Protein AF-A0A7Z9RXP7-F1 (afdb_monomer)

Radius of gyration: 30.66 Å; Cα contacts (8 Å, |Δi|>4): 629; chains: 1; bounding box: 128×66×59 Å

Nearest PDB structures (foldseek):
  3put-assembly1_B  TM=3.439E-01  e=5.733E-01  Rhizobium etli CFN 42
  4rth-assembly2_B  TM=3.411E-01  e=4.190E-01  Zea mays
  3q64-assembly1_A-2  TM=4.303E-01  e=1.394E+00  Mesorhizobium loti
  5xmg-assembly1_A  TM=2.959E-01  e=5.712E+00  Pseudomonas aeruginosa

Structure (mmCIF, N/CA/C/O backbone):
data_AF-A0A7Z9RXP7-F1
#
_entry.id   AF-A0A7Z9RXP7-F1
#
loop_
_atom_site.group_PDB
_atom_site.id
_atom_site.type_symbol
_atom_site.label_atom_id
_atom_site.label_alt_id
_atom_site.label_comp_id
_atom_site.label_asym_id
_atom_site.label_entity_id
_atom_site.label_seq_id
_atom_site.pdbx_PDB_ins_code
_atom_site.Cartn_x
_atom_site.Cartn_y
_atom_site.Cartn_z
_atom_site.occupancy
_atom_site.B_iso_or_equiv
_atom_site.auth_seq_id
_atom_site.auth_comp_id
_atom_site.auth_asym_id
_atom_site.auth_atom_id
_atom_site.pdbx_PDB_model_num
ATOM 1 N N . MET A 1 1 ? 77.421 47.512 3.747 1.00 39.19 1 MET A N 1
ATOM 2 C CA . MET A 1 1 ? 76.572 48.271 2.803 1.00 39.19 1 MET A CA 1
ATOM 3 C C . MET A 1 1 ? 75.371 47.390 2.492 1.00 39.19 1 MET A C 1
ATOM 5 O O . MET A 1 1 ? 75.579 46.209 2.255 1.00 39.19 1 MET A O 1
ATOM 9 N N . LYS A 1 2 ? 74.154 47.916 2.676 1.00 34.97 2 LYS A N 1
ATOM 10 C CA . LYS A 1 2 ? 72.877 47.177 2.666 1.00 34.97 2 LYS A CA 1
ATOM 11 C C . LYS A 1 2 ? 72.688 46.359 1.381 1.00 34.97 2 LYS A C 1
ATOM 13 O O . LYS A 1 2 ? 72.973 46.875 0.307 1.00 34.97 2 LYS A O 1
ATOM 18 N N . ILE A 1 3 ? 72.147 45.148 1.503 1.00 31.91 3 ILE A N 1
ATOM 19 C CA . ILE A 1 3 ? 71.539 44.408 0.392 1.00 31.91 3 ILE A CA 1
ATOM 20 C C . ILE A 1 3 ? 70.060 44.257 0.749 1.00 31.91 3 ILE A C 1
ATOM 22 O O . ILE A 1 3 ? 69.750 43.654 1.771 1.00 31.91 3 ILE A O 1
ATOM 26 N N . ASN A 1 4 ? 69.195 44.851 -0.073 1.00 33.41 4 ASN A N 1
ATOM 27 C CA . ASN A 1 4 ? 67.753 44.629 -0.091 1.00 33.41 4 ASN A CA 1
ATOM 28 C C . ASN A 1 4 ? 67.366 44.155 -1.500 1.00 33.41 4 ASN A C 1
ATOM 30 O O . ASN A 1 4 ? 67.658 44.842 -2.476 1.00 33.41 4 ASN A O 1
ATOM 34 N N . ASP A 1 5 ? 66.739 42.981 -1.513 1.00 39.34 5 ASP A N 1
ATOM 35 C CA . ASP A 1 5 ? 65.467 42.603 -2.141 1.00 39.34 5 ASP A CA 1
ATOM 36 C C . ASP A 1 5 ? 65.206 42.639 -3.654 1.00 39.34 5 ASP A C 1
ATOM 38 O O . ASP A 1 5 ? 65.269 43.668 -4.322 1.00 39.34 5 ASP A O 1
ATOM 42 N N . GLY A 1 6 ? 64.659 41.487 -4.078 1.00 31.97 6 GLY A N 1
ATOM 43 C CA . GLY A 1 6 ? 63.661 41.304 -5.138 1.00 31.97 6 GLY A CA 1
ATOM 44 C C . GLY A 1 6 ? 64.268 40.894 -6.475 1.00 31.97 6 GLY A C 1
ATOM 45 O O . GLY A 1 6 ? 65.238 41.491 -6.912 1.00 31.97 6 GLY A O 1
ATOM 46 N N . LEU A 1 7 ? 63.761 39.939 -7.255 1.00 33.31 7 LEU A N 1
ATOM 47 C CA . LEU A 1 7 ? 62.445 39.292 -7.404 1.00 33.31 7 LEU A CA 1
ATOM 48 C C . LEU A 1 7 ? 62.645 38.518 -8.743 1.00 33.31 7 LEU A C 1
ATOM 50 O O . LEU A 1 7 ? 63.232 39.083 -9.658 1.00 33.31 7 LEU A O 1
ATOM 54 N N . LEU A 1 8 ? 62.405 37.227 -8.964 1.00 31.17 8 LEU A N 1
ATOM 55 C CA . LEU A 1 8 ? 61.171 36.442 -9.036 1.00 31.17 8 LEU A CA 1
ATOM 56 C C . LEU A 1 8 ? 61.668 35.055 -9.508 1.00 31.17 8 LEU A C 1
ATOM 58 O O . LEU A 1 8 ? 62.422 35.005 -10.480 1.00 31.17 8 LEU A O 1
ATOM 62 N N . ASN A 1 9 ? 61.247 33.941 -8.908 1.00 32.47 9 ASN A N 1
ATOM 63 C CA . ASN A 1 9 ? 61.362 32.644 -9.580 1.00 32.47 9 ASN A CA 1
ATOM 64 C C . ASN A 1 9 ? 60.073 31.849 -9.373 1.00 32.47 9 ASN A C 1
ATOM 66 O O . ASN A 1 9 ? 59.632 31.629 -8.246 1.00 32.47 9 ASN A O 1
ATOM 70 N N . SER A 1 10 ? 59.462 31.493 -10.497 1.00 34.16 10 SER A N 1
ATOM 71 C CA . SER A 1 10 ? 58.226 30.735 -10.622 1.00 34.16 10 SER A CA 1
ATOM 72 C C . SER A 1 10 ? 58.359 29.343 -10.008 1.00 34.16 10 SER A C 1
ATOM 74 O O . SER A 1 10 ? 59.211 28.566 -10.433 1.00 34.16 10 SER A O 1
ATOM 76 N N . CYS A 1 11 ? 57.464 28.994 -9.084 1.00 31.77 11 CYS A N 1
ATOM 77 C CA . CYS A 1 11 ? 57.211 27.608 -8.701 1.00 31.77 11 CYS A CA 1
ATOM 78 C C . CYS A 1 11 ? 55.786 27.231 -9.107 1.00 31.77 11 CYS A C 1
ATOM 80 O O . CYS A 1 11 ? 54.802 27.802 -8.642 1.00 31.77 11 CYS A O 1
ATOM 82 N N . LEU A 1 12 ? 55.728 26.272 -10.024 1.00 31.08 12 LEU A N 1
ATOM 83 C CA . LEU A 1 12 ? 54.549 25.613 -10.558 1.00 31.08 12 LEU A CA 1
ATOM 84 C C . LEU A 1 12 ? 53.875 24.812 -9.426 1.00 31.08 12 LEU A C 1
ATOM 86 O O . LEU A 1 12 ? 54.474 23.881 -8.890 1.00 31.08 12 LEU A O 1
ATOM 90 N N . VAL A 1 13 ? 52.653 25.180 -9.036 1.00 33.19 13 VAL A N 1
ATOM 91 C CA . VAL A 1 13 ? 51.846 24.414 -8.073 1.00 33.19 13 VAL A CA 1
ATOM 92 C C . VAL A 1 13 ? 51.098 23.330 -8.846 1.00 33.19 13 VAL A C 1
ATOM 94 O O . VAL A 1 13 ? 50.137 23.622 -9.555 1.00 33.19 13 VAL A O 1
ATOM 97 N N . LEU A 1 14 ? 51.542 22.077 -8.724 1.00 33.44 14 LEU A N 1
ATOM 98 C CA . LEU A 1 14 ? 50.738 20.913 -9.096 1.00 33.44 14 LEU A CA 1
ATOM 99 C C . LEU A 1 14 ? 49.708 20.691 -7.977 1.00 33.44 14 LEU A C 1
ATOM 101 O O . LEU A 1 14 ? 50.049 20.225 -6.891 1.00 33.44 14 LEU A O 1
ATOM 105 N N . GLY A 1 15 ? 48.457 21.074 -8.227 1.00 32.34 15 GLY A N 1
ATOM 106 C CA . GLY A 1 15 ? 47.334 20.764 -7.347 1.00 32.34 15 GLY A CA 1
ATOM 107 C C . GLY A 1 15 ? 46.987 19.281 -7.444 1.00 32.34 15 GLY A C 1
ATOM 108 O O . GLY A 1 15 ? 46.498 18.824 -8.474 1.00 32.34 15 GLY A O 1
ATOM 109 N N . LEU A 1 16 ? 47.251 18.531 -6.375 1.00 36.19 16 LEU A N 1
ATOM 110 C CA . LEU A 1 16 ? 46.771 17.165 -6.209 1.00 36.19 16 LEU A CA 1
ATOM 111 C C . LEU A 1 16 ? 45.272 17.238 -5.863 1.00 36.19 16 LEU A C 1
ATOM 113 O O . LEU A 1 16 ? 44.902 17.527 -4.727 1.00 36.19 16 LEU A O 1
ATOM 117 N N . LEU A 1 17 ? 44.407 17.039 -6.858 1.00 32.81 17 LEU A N 1
ATOM 118 C CA . LEU A 1 17 ? 42.973 16.827 -6.656 1.00 32.81 17 LEU A CA 1
ATOM 119 C C . LEU A 1 17 ? 42.794 15.434 -6.042 1.00 32.81 17 LEU A C 1
ATOM 121 O O . LEU A 1 17 ? 42.758 14.428 -6.746 1.00 32.81 17 LEU A O 1
ATOM 125 N N . VAL A 1 18 ? 42.744 15.370 -4.712 1.00 37.28 18 VAL A N 1
ATOM 126 C CA . VAL A 1 18 ? 42.249 14.189 -4.000 1.00 37.28 18 VAL A CA 1
ATOM 127 C C . VAL A 1 18 ? 40.734 14.202 -4.148 1.00 37.28 18 VAL A C 1
ATOM 129 O O . VAL A 1 18 ? 40.033 14.924 -3.442 1.00 37.28 18 VAL A O 1
ATOM 132 N N . SER A 1 19 ? 40.232 13.435 -5.109 1.00 39.69 19 SER A N 1
ATOM 133 C CA . SER A 1 19 ? 38.822 13.080 -5.183 1.00 39.69 19 SER A CA 1
ATOM 134 C C . SER A 1 19 ? 38.482 12.265 -3.937 1.00 39.69 19 SER A C 1
ATOM 136 O O . SER A 1 19 ? 38.863 11.101 -3.829 1.00 39.69 19 SER A O 1
ATOM 138 N N . PHE A 1 20 ? 37.796 12.878 -2.974 1.00 36.34 20 PHE A N 1
ATOM 139 C CA . PHE A 1 20 ? 37.107 12.141 -1.921 1.00 36.34 20 PHE A CA 1
ATOM 140 C C . PHE A 1 20 ? 35.967 11.352 -2.578 1.00 36.34 20 PHE A C 1
ATOM 142 O O . PHE A 1 20 ? 34.858 11.852 -2.733 1.00 36.34 20 PHE A O 1
ATOM 149 N N . LEU A 1 21 ? 36.252 10.120 -2.996 1.00 38.16 21 LEU A N 1
ATOM 150 C CA . LEU A 1 21 ? 35.237 9.077 -3.071 1.00 38.16 21 LEU A CA 1
ATOM 151 C C . LEU A 1 21 ? 34.884 8.749 -1.620 1.00 38.16 21 LEU A C 1
ATOM 153 O O . LEU A 1 21 ? 35.583 7.979 -0.962 1.00 38.16 21 LEU A O 1
ATOM 157 N N . ALA A 1 22 ? 33.853 9.406 -1.090 1.00 35.69 22 ALA A N 1
ATOM 158 C CA . ALA A 1 22 ? 33.189 8.877 0.087 1.00 35.69 22 ALA A CA 1
ATOM 159 C C . ALA A 1 22 ? 32.648 7.493 -0.311 1.00 35.69 22 ALA A C 1
ATOM 161 O O . ALA A 1 22 ? 31.986 7.400 -1.349 1.00 35.69 22 ALA A O 1
ATOM 162 N N . PRO A 1 23 ? 32.947 6.415 0.432 1.00 38.91 23 PRO A N 1
ATOM 163 C CA . PRO A 1 23 ? 32.196 5.187 0.247 1.00 38.91 23 PRO A CA 1
ATOM 164 C C . PRO A 1 23 ? 30.724 5.539 0.480 1.00 38.91 23 PRO A C 1
ATOM 166 O O . PRO A 1 23 ? 30.403 6.147 1.503 1.00 38.91 23 PRO A O 1
ATOM 169 N N . LEU A 1 24 ? 29.857 5.212 -0.484 1.00 43.81 24 LEU A N 1
ATOM 170 C CA . LEU A 1 24 ? 28.422 5.112 -0.234 1.00 43.81 24 LEU A CA 1
ATOM 171 C C . LEU A 1 24 ? 28.305 4.176 0.973 1.00 43.81 24 LEU A C 1
ATOM 173 O O . LEU A 1 24 ? 28.623 2.991 0.867 1.00 43.81 24 LEU A O 1
ATOM 177 N N . SER A 1 25 ? 27.995 4.712 2.150 1.00 47.09 25 SER A N 1
ATOM 178 C CA . SER A 1 25 ? 27.685 3.868 3.294 1.00 47.09 25 SER A CA 1
ATOM 179 C C . SER A 1 25 ? 26.479 3.037 2.884 1.00 47.09 25 SER A C 1
ATOM 181 O O . SER A 1 25 ? 25.467 3.615 2.487 1.00 47.09 25 SER A O 1
ATOM 183 N N . ALA A 1 26 ? 26.596 1.708 2.941 1.00 57.41 26 ALA A N 1
ATOM 184 C CA . ALA A 1 26 ? 25.425 0.847 2.883 1.00 57.41 26 ALA A CA 1
ATOM 185 C C . ALA A 1 26 ? 24.409 1.407 3.887 1.00 57.41 26 ALA A C 1
ATOM 187 O O . ALA A 1 26 ? 24.776 1.661 5.036 1.00 57.41 26 ALA A O 1
ATOM 188 N N . GLN A 1 27 ? 23.195 1.702 3.421 1.00 63.91 27 GLN A N 1
ATOM 189 C CA . GLN A 1 27 ? 22.116 2.155 4.288 1.00 63.91 27 GLN A CA 1
ATOM 190 C C . GLN A 1 27 ? 21.982 1.134 5.424 1.00 63.91 27 GLN A C 1
ATOM 192 O O . GLN A 1 27 ? 21.808 -0.056 5.164 1.00 63.91 27 GLN A O 1
ATOM 197 N N . GLU A 1 28 ? 22.143 1.584 6.667 1.00 69.31 28 GLU A N 1
ATOM 198 C CA . GLU A 1 28 ? 21.919 0.739 7.836 1.00 69.31 28 GLU A CA 1
ATOM 199 C C . GLU A 1 28 ? 20.408 0.675 8.052 1.00 69.31 28 GLU A C 1
ATOM 201 O O . GLU A 1 28 ? 19.768 1.696 8.318 1.00 69.31 28 GLU A O 1
ATOM 206 N N . TRP A 1 29 ? 19.843 -0.509 7.832 1.00 76.38 29 TRP A N 1
ATOM 207 C CA . TRP A 1 29 ? 18.417 -0.765 7.988 1.00 76.38 29 TRP A CA 1
ATOM 208 C C . TRP A 1 29 ? 18.106 -1.022 9.456 1.00 76.38 29 TRP A C 1
ATOM 210 O O . TRP A 1 29 ? 18.879 -1.672 10.163 1.00 76.38 29 TRP A O 1
ATOM 220 N N . SER A 1 30 ? 16.990 -0.481 9.931 1.00 76.69 30 SER A N 1
ATOM 221 C CA . SER A 1 30 ? 16.544 -0.744 11.292 1.00 76.69 30 SER A CA 1
ATOM 222 C C . SER A 1 30 ? 15.951 -2.154 11.380 1.00 76.69 30 SER A C 1
ATOM 224 O O . SER A 1 30 ? 15.083 -2.506 10.588 1.00 76.69 30 SER A O 1
ATOM 226 N N . GLU A 1 31 ? 16.386 -2.958 12.355 1.00 79.50 31 GLU A N 1
ATOM 227 C CA . GLU A 1 31 ? 15.890 -4.334 12.506 1.00 79.50 31 GLU A CA 1
ATOM 228 C C . GLU A 1 31 ? 14.396 -4.348 12.859 1.00 79.50 31 GLU A C 1
ATOM 230 O O . GLU A 1 31 ? 13.960 -3.674 13.800 1.00 79.50 31 GLU A O 1
ATOM 235 N N . ARG A 1 32 ? 13.600 -5.110 12.102 1.00 85.00 32 ARG A N 1
ATOM 236 C CA . ARG A 1 32 ? 12.167 -5.306 12.374 1.00 85.00 32 ARG A CA 1
ATOM 237 C C . ARG A 1 32 ? 11.892 -6.477 13.323 1.00 85.00 32 ARG A C 1
ATOM 239 O O . ARG A 1 32 ? 12.726 -7.372 13.449 1.00 85.00 32 ARG A O 1
ATOM 246 N N . PRO A 1 33 ? 10.713 -6.497 13.980 1.00 82.56 33 PRO A N 1
ATOM 247 C CA . PRO A 1 33 ? 10.389 -7.545 14.933 1.00 82.56 33 PRO A CA 1
ATOM 248 C C . PRO A 1 33 ? 10.472 -8.952 14.338 1.00 82.56 33 PRO A C 1
ATOM 250 O O . PRO A 1 33 ? 9.864 -9.244 13.304 1.00 82.56 33 PRO A O 1
ATOM 253 N N . TYR A 1 34 ? 11.181 -9.842 15.027 1.00 80.81 34 TYR A N 1
ATOM 254 C CA . TYR A 1 34 ? 11.365 -11.223 14.589 1.00 80.81 34 TYR A CA 1
ATOM 255 C C . TYR A 1 34 ? 10.177 -12.109 14.982 1.00 80.81 34 TYR A C 1
ATOM 257 O O . TYR A 1 34 ? 9.409 -11.805 15.897 1.00 80.81 34 TYR A O 1
ATOM 265 N N . GLU A 1 35 ? 10.059 -13.278 14.344 1.00 82.62 35 GLU A N 1
ATOM 266 C CA . GLU A 1 35 ? 8.962 -14.233 14.572 1.00 82.62 35 GLU A CA 1
ATOM 267 C C . GLU A 1 35 ? 8.735 -14.561 16.060 1.00 82.62 35 GLU A C 1
ATOM 269 O O . GLU A 1 35 ? 7.594 -14.638 16.515 1.00 82.62 35 GLU A O 1
ATOM 274 N N . THR A 1 36 ? 9.802 -14.684 16.852 1.00 86.25 36 THR A N 1
ATOM 275 C CA . THR A 1 36 ? 9.706 -14.956 18.294 1.00 86.25 36 THR A CA 1
ATOM 276 C C . THR A 1 36 ? 9.049 -13.823 19.080 1.00 86.25 36 THR A C 1
ATOM 278 O O . THR A 1 36 ? 8.316 -14.082 20.034 1.00 86.25 36 THR A O 1
ATOM 281 N N . GLU A 1 37 ? 9.291 -12.572 18.691 1.00 88.62 37 GLU A N 1
ATOM 282 C CA . GLU A 1 37 ? 8.696 -11.402 19.342 1.00 88.62 37 GLU A CA 1
ATOM 283 C C . GLU A 1 37 ? 7.215 -11.288 18.982 1.00 88.62 37 GLU A C 1
ATOM 285 O O . GLU A 1 37 ? 6.388 -11.035 19.857 1.00 88.62 37 GLU A O 1
ATOM 290 N N . ILE A 1 38 ? 6.868 -11.586 17.726 1.00 89.69 38 ILE A N 1
ATOM 291 C CA . ILE A 1 38 ? 5.483 -11.646 17.247 1.00 89.69 38 ILE A CA 1
ATOM 292 C C . ILE A 1 38 ? 4.684 -12.705 18.020 1.00 89.69 38 ILE A C 1
ATOM 294 O O . ILE A 1 38 ? 3.567 -12.430 18.459 1.00 89.69 38 ILE A O 1
ATOM 298 N N . ILE A 1 39 ? 5.251 -13.902 18.216 1.00 90.75 39 ILE A N 1
ATOM 299 C CA . ILE A 1 39 ? 4.614 -14.985 18.986 1.00 90.75 39 ILE A CA 1
ATOM 300 C C . ILE A 1 39 ? 4.401 -14.556 20.445 1.00 90.75 39 ILE A C 1
ATOM 302 O O . ILE A 1 39 ? 3.294 -14.670 20.962 1.00 90.75 39 ILE A O 1
ATOM 306 N N . SER A 1 40 ? 5.426 -13.991 21.089 1.00 92.56 40 SER A N 1
ATOM 307 C CA . SER A 1 40 ? 5.343 -13.517 22.478 1.00 92.56 40 SER A CA 1
ATOM 308 C C . SER A 1 40 ? 4.303 -12.401 22.661 1.00 92.56 40 SER A C 1
ATOM 310 O O . SER A 1 40 ? 3.569 -12.372 23.656 1.00 92.56 40 SER A O 1
ATOM 312 N N . ALA A 1 41 ? 4.218 -11.479 21.698 1.00 92.62 41 ALA A N 1
ATOM 313 C CA . ALA A 1 41 ? 3.214 -10.422 21.688 1.00 92.62 41 ALA A CA 1
ATOM 314 C C . ALA A 1 41 ? 1.799 -10.992 21.519 1.00 92.62 41 ALA A C 1
ATOM 316 O O . ALA A 1 41 ? 0.878 -10.562 22.216 1.00 92.62 41 ALA A O 1
ATOM 317 N N . TRP A 1 42 ? 1.629 -11.986 20.642 1.00 93.94 42 TRP A N 1
ATOM 318 C CA . TRP A 1 42 ? 0.347 -12.660 20.446 1.00 93.94 42 TRP A CA 1
ATOM 319 C C . TRP A 1 42 ? -0.122 -13.377 21.712 1.00 93.94 42 TRP A C 1
ATOM 321 O O . TRP A 1 42 ? -1.256 -13.160 22.134 1.00 93.94 42 TRP A O 1
ATOM 331 N N . ASP A 1 43 ? 0.748 -14.164 22.347 1.00 92.88 43 ASP A N 1
ATOM 332 C CA . ASP A 1 43 ? 0.417 -14.880 23.583 1.00 92.88 43 ASP A CA 1
ATOM 333 C C . ASP A 1 43 ? -0.023 -13.893 24.679 1.00 92.88 43 ASP A C 1
ATOM 335 O O . ASP A 1 43 ? -1.061 -14.067 25.316 1.00 92.88 43 ASP A O 1
ATOM 339 N N . SER A 1 44 ? 0.704 -12.778 24.817 1.00 90.50 44 SER A N 1
ATOM 340 C CA . SER A 1 44 ? 0.383 -11.716 25.781 1.00 90.50 44 SER A CA 1
ATOM 341 C C . SER A 1 44 ? -0.966 -11.038 25.507 1.00 90.50 44 SER A C 1
ATOM 343 O O . SER A 1 44 ? -1.691 -10.700 26.448 1.00 90.50 44 SER A O 1
ATOM 345 N N . LEU A 1 45 ? -1.303 -10.807 24.232 1.00 89.94 45 LEU A N 1
ATOM 346 C CA . LEU A 1 45 ? -2.586 -10.225 23.839 1.00 89.94 45 LEU A CA 1
ATOM 347 C C . LEU A 1 45 ? -3.729 -11.211 24.085 1.00 89.94 45 LEU A C 1
ATOM 349 O O . LEU A 1 45 ? -4.742 -10.830 24.668 1.00 89.94 45 LEU A O 1
ATOM 353 N N . HIS A 1 46 ? -3.569 -12.461 23.653 1.00 92.19 46 HIS A N 1
ATOM 354 C CA . HIS A 1 46 ? -4.609 -13.479 23.735 1.00 92.19 46 HIS A CA 1
ATOM 355 C C . HIS A 1 46 ? -4.948 -13.841 25.187 1.00 92.19 46 HIS A C 1
ATOM 357 O O . HIS A 1 46 ? -6.123 -13.981 25.522 1.00 92.19 46 HIS A O 1
ATOM 363 N N . ASP A 1 47 ? -3.950 -13.886 26.075 1.00 91.06 47 ASP A N 1
ATOM 364 C CA . ASP A 1 47 ? -4.166 -14.086 27.513 1.00 91.06 47 ASP A CA 1
ATOM 365 C C . ASP A 1 47 ? -5.013 -12.966 28.142 1.00 91.06 47 ASP A C 1
ATOM 367 O O . ASP A 1 47 ? -5.788 -13.201 29.074 1.00 91.06 47 ASP A O 1
ATOM 371 N N . ARG A 1 48 ? -4.880 -11.731 27.639 1.00 87.62 48 ARG A N 1
ATOM 372 C CA . ARG A 1 48 ? -5.626 -10.562 28.130 1.00 87.62 48 ARG A CA 1
ATOM 373 C C . ARG A 1 48 ? -7.000 -10.422 27.477 1.00 87.62 48 ARG A C 1
ATOM 375 O O . ARG A 1 48 ? -7.944 -9.994 28.140 1.00 87.62 48 ARG A O 1
ATOM 382 N N . TYR A 1 49 ? -7.106 -10.773 26.199 1.00 88.06 49 TYR A N 1
ATOM 383 C CA . TYR A 1 49 ? -8.308 -10.641 25.382 1.00 88.06 49 TYR A CA 1
ATOM 384 C C . TYR A 1 49 ? -8.564 -11.945 24.605 1.00 88.06 49 TYR A C 1
ATOM 386 O O . TYR A 1 49 ? -8.271 -12.026 23.409 1.00 88.06 49 TYR A O 1
ATOM 394 N N . PRO A 1 50 ? -9.145 -12.972 25.254 1.00 90.94 50 PRO A N 1
ATOM 395 C CA . PRO A 1 50 ? -9.307 -14.304 24.659 1.00 90.94 50 PRO A CA 1
ATOM 396 C C . PRO A 1 50 ? -10.244 -14.329 23.441 1.00 90.94 50 PRO A C 1
ATOM 398 O O . PRO A 1 50 ? -10.206 -15.265 22.642 1.00 90.94 50 PRO A O 1
ATOM 401 N N . ASP A 1 51 ? -11.073 -13.295 23.282 1.00 93.56 51 ASP A N 1
ATOM 402 C CA . ASP A 1 51 ? -11.988 -13.137 22.151 1.00 93.56 51 ASP A CA 1
ATOM 403 C C . ASP A 1 51 ? -11.327 -12.494 20.918 1.00 93.56 51 ASP A C 1
ATOM 405 O O . ASP A 1 51 ? -11.923 -12.489 19.836 1.00 93.56 51 ASP A O 1
ATOM 409 N N . VAL A 1 52 ? -10.094 -11.984 21.045 1.00 94.44 52 VAL A N 1
ATOM 410 C CA . VAL A 1 52 ? -9.315 -11.517 19.893 1.00 94.44 52 VAL A CA 1
ATOM 411 C C . VAL A 1 52 ? -8.829 -12.719 19.084 1.00 94.44 52 VAL A C 1
ATOM 413 O O . VAL A 1 52 ? -8.363 -13.731 19.610 1.00 94.44 52 VAL A O 1
ATOM 416 N N . ARG A 1 53 ? -8.940 -12.591 17.767 1.00 95.31 53 ARG A N 1
ATOM 417 C CA . ARG A 1 53 ? -8.529 -13.543 16.742 1.00 95.31 53 ARG A CA 1
ATOM 418 C C . ARG A 1 53 ? -7.414 -12.915 15.924 1.00 9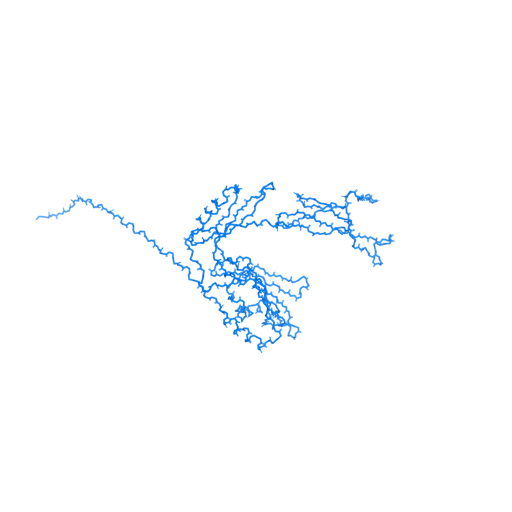5.31 53 ARG A C 1
ATOM 420 O O . ARG A 1 53 ? -7.562 -11.778 15.483 1.00 95.31 53 ARG A O 1
ATOM 427 N N . LEU A 1 54 ? -6.354 -13.680 15.689 1.00 94.12 54 LEU A N 1
ATOM 428 C CA . LEU A 1 54 ? -5.324 -13.380 14.702 1.00 94.12 54 LEU A CA 1
ATOM 429 C C . LEU A 1 54 ? -5.396 -14.439 13.607 1.00 94.12 54 LEU A C 1
ATOM 431 O O . LEU A 1 54 ? -5.285 -15.634 13.884 1.00 94.12 54 LEU A O 1
ATOM 435 N N . GLU A 1 55 ? -5.578 -14.001 12.367 1.00 91.88 55 GLU A N 1
ATOM 436 C CA . GLU A 1 55 ? -5.558 -14.867 11.192 1.00 91.88 55 GLU A CA 1
ATOM 437 C C . GLU A 1 55 ? -4.503 -14.388 10.198 1.00 91.88 55 GLU A C 1
ATOM 439 O O . GLU A 1 55 ? -4.276 -13.189 10.032 1.00 91.88 55 GLU A O 1
ATOM 444 N N . ARG A 1 56 ? -3.863 -15.342 9.517 1.00 87.25 56 ARG A N 1
ATOM 445 C CA . ARG A 1 56 ? -3.003 -15.082 8.362 1.00 87.25 56 ARG A CA 1
ATOM 446 C C . ARG A 1 56 ? -3.483 -15.901 7.187 1.00 87.25 56 ARG A C 1
ATOM 448 O O . ARG A 1 56 ? -3.736 -17.097 7.331 1.00 87.25 56 ARG A O 1
ATOM 455 N N . ASP A 1 57 ? -3.611 -15.263 6.034 1.00 83.44 57 ASP A N 1
ATOM 456 C CA . ASP A 1 57 ? -4.019 -15.959 4.822 1.00 83.44 57 ASP A CA 1
ATOM 457 C C . ASP A 1 57 ? -2.828 -16.445 3.984 1.00 83.44 57 ASP A C 1
ATOM 459 O O . ASP A 1 57 ? -1.658 -16.261 4.322 1.00 83.44 57 ASP A O 1
ATOM 463 N N . GLN A 1 58 ? -3.133 -17.101 2.864 1.00 76.19 58 GLN A N 1
ATOM 464 C CA . GLN A 1 58 ? -2.120 -17.658 1.962 1.00 76.19 58 GLN A CA 1
ATOM 465 C C . GLN A 1 58 ? -1.281 -16.586 1.247 1.00 76.19 58 GLN A C 1
ATOM 467 O O . GLN A 1 58 ? -0.213 -16.908 0.729 1.00 76.19 58 GLN A O 1
ATOM 472 N N . LEU A 1 59 ? -1.751 -15.336 1.231 1.00 72.62 59 LEU A N 1
ATOM 473 C CA . LEU A 1 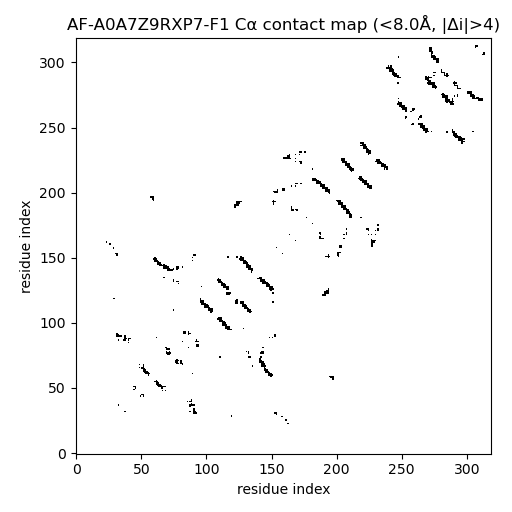59 ? -1.064 -14.183 0.651 1.00 72.62 59 LEU A CA 1
ATOM 474 C C . LEU A 1 59 ? -0.211 -13.446 1.696 1.00 72.62 59 LEU A C 1
ATOM 476 O O . LEU A 1 59 ? 0.320 -12.381 1.413 1.00 72.62 59 LEU A O 1
ATOM 480 N N . GLY A 1 60 ? -0.093 -13.983 2.915 1.00 75.38 60 GLY A N 1
ATOM 481 C CA . GLY A 1 60 ? 0.688 -13.368 3.988 1.00 75.38 60 GLY A CA 1
ATOM 482 C C . GLY A 1 60 ? 0.013 -12.158 4.638 1.00 75.38 60 GLY A C 1
ATOM 483 O O . GLY A 1 60 ? 0.638 -11.475 5.447 1.00 75.38 60 GLY A O 1
ATOM 484 N N . ARG A 1 61 ? -1.266 -11.891 4.341 1.00 85.44 61 ARG A N 1
ATOM 485 C CA . ARG A 1 61 ? -2.008 -10.801 4.985 1.00 85.44 61 ARG A CA 1
ATOM 486 C C . ARG A 1 61 ? -2.379 -11.211 6.398 1.00 85.44 61 ARG A C 1
ATOM 488 O O . ARG A 1 61 ? -2.864 -12.321 6.609 1.00 85.44 61 ARG A O 1
ATOM 495 N N . THR A 1 62 ? -2.171 -10.307 7.348 1.00 90.00 62 THR A N 1
ATOM 496 C CA . THR A 1 62 ? -2.518 -10.518 8.759 1.00 90.00 62 THR A CA 1
ATOM 497 C C . THR A 1 62 ? -3.800 -9.765 9.092 1.00 90.00 62 THR A C 1
ATOM 499 O O . THR A 1 62 ? -3.971 -8.621 8.671 1.00 90.00 62 THR A O 1
ATOM 502 N N . PHE A 1 63 ? -4.686 -10.400 9.854 1.00 94.00 63 PHE A N 1
ATOM 503 C CA . PHE A 1 63 ? -5.967 -9.865 10.309 1.00 94.00 63 PHE A CA 1
ATOM 504 C C . PHE A 1 63 ? -6.068 -10.028 11.822 1.00 94.00 63 PHE A C 1
ATOM 506 O O . PHE A 1 63 ? -5.802 -11.111 12.339 1.00 94.00 63 PHE A O 1
ATOM 513 N N . LEU A 1 64 ? -6.487 -8.977 12.519 1.00 96.38 64 LEU A N 1
ATOM 514 C CA . LEU A 1 64 ? -6.686 -8.955 13.962 1.00 96.38 64 LEU A CA 1
ATOM 515 C C . LEU A 1 64 ? -8.080 -8.391 14.264 1.00 96.38 64 LEU A C 1
ATOM 517 O O . LEU A 1 64 ? -8.397 -7.279 13.842 1.00 96.38 64 LEU A O 1
ATOM 521 N N . TYR A 1 65 ? -8.945 -9.170 14.915 1.00 95.44 65 TYR A N 1
ATOM 522 C CA . TYR A 1 65 ? -10.365 -8.826 15.093 1.00 95.44 65 TYR A CA 1
ATOM 523 C C . TYR A 1 65 ? -11.028 -9.616 16.228 1.00 95.44 65 TYR A C 1
ATOM 525 O O . TYR A 1 65 ? -10.406 -10.466 16.848 1.00 95.44 65 TYR A O 1
ATOM 533 N N . GLY A 1 66 ? -12.318 -9.375 16.481 1.00 91.81 66 GLY A N 1
ATOM 534 C CA . GLY A 1 66 ? -13.156 -10.204 17.365 1.00 91.81 66 GLY A CA 1
ATOM 535 C C . GLY A 1 66 ? -13.564 -9.508 18.661 1.00 91.81 66 GLY A C 1
ATOM 536 O O . GLY A 1 66 ? -14.727 -9.596 19.048 1.00 91.81 66 GLY A O 1
ATOM 537 N N . ALA A 1 67 ? -12.662 -8.731 19.258 1.00 92.25 67 ALA A N 1
ATOM 538 C CA . ALA A 1 67 ? -12.929 -7.907 20.433 1.00 92.25 67 ALA A CA 1
ATOM 539 C C . ALA A 1 67 ? -12.188 -6.557 20.351 1.00 92.25 67 ALA A C 1
ATOM 541 O O . ALA A 1 67 ? -11.247 -6.433 19.566 1.00 92.25 67 ALA A O 1
ATOM 542 N N . PRO A 1 68 ? -12.603 -5.541 21.133 1.00 94.00 68 PRO A N 1
ATOM 543 C CA . PRO A 1 68 ? -11.859 -4.291 21.294 1.00 94.00 68 PRO A CA 1
ATOM 544 C C . PRO A 1 68 ? -10.418 -4.541 21.761 1.00 94.00 68 PRO A C 1
ATOM 546 O O . PRO A 1 68 ? -10.209 -5.192 22.784 1.00 94.00 68 PRO A O 1
ATOM 549 N N . MET A 1 69 ? -9.439 -4.015 21.025 1.00 92.12 69 MET A N 1
ATOM 550 C CA . MET A 1 69 ? -8.006 -4.263 21.258 1.00 92.12 69 MET A CA 1
ATOM 551 C C . MET A 1 69 ? -7.309 -3.100 21.964 1.00 92.12 69 MET A C 1
ATOM 553 O O . MET A 1 69 ? -6.449 -3.309 22.813 1.00 92.12 69 MET A O 1
ATOM 557 N N . SER A 1 70 ? -7.721 -1.875 21.651 1.00 94.31 70 SER A N 1
ATOM 558 C CA . SER A 1 70 ? -7.302 -0.641 22.317 1.00 94.31 70 SER A CA 1
ATOM 559 C C . SER A 1 70 ? -8.515 0.274 22.487 1.00 94.31 70 SER A C 1
ATOM 561 O O . SER A 1 70 ? -9.525 0.109 21.794 1.00 94.31 70 SER A O 1
ATOM 563 N N . ARG A 1 71 ? -8.424 1.240 23.408 1.00 95.69 71 ARG A N 1
ATOM 564 C CA . ARG A 1 71 ? -9.455 2.265 23.631 1.00 95.69 71 ARG A CA 1
ATOM 565 C C . ARG A 1 71 ? -8.842 3.652 23.772 1.00 95.69 71 ARG A C 1
ATOM 567 O O . ARG A 1 71 ? -7.719 3.772 24.262 1.00 95.69 71 ARG A O 1
ATOM 574 N N . GLY A 1 72 ? -9.591 4.684 23.403 1.00 96.44 72 GLY A N 1
ATOM 575 C CA . GLY A 1 72 ? -9.225 6.096 23.514 1.00 96.44 72 GLY A CA 1
ATOM 576 C C . GLY A 1 72 ? -10.454 6.997 23.647 1.00 96.44 72 GLY A C 1
ATOM 577 O O . GLY A 1 72 ? -11.576 6.589 23.343 1.00 96.44 72 GLY A O 1
ATOM 578 N N . ASN A 1 73 ? -10.254 8.237 24.103 1.00 95.81 73 ASN A N 1
ATOM 579 C CA . ASN A 1 73 ? -11.327 9.236 24.157 1.00 95.81 73 ASN A CA 1
ATOM 580 C C . ASN A 1 73 ? -11.685 9.760 22.758 1.00 95.81 73 ASN A C 1
ATOM 582 O O . ASN A 1 73 ? -12.779 10.284 22.561 1.00 95.81 73 ASN A O 1
ATOM 586 N N . THR A 1 74 ? -10.761 9.635 21.802 1.00 96.50 74 THR A N 1
ATOM 587 C CA . THR A 1 74 ? -10.954 9.932 20.378 1.00 96.50 74 THR A CA 1
ATOM 588 C C . THR A 1 74 ? -10.554 8.732 19.528 1.00 96.50 74 THR A C 1
ATOM 590 O O . THR A 1 74 ? -9.850 7.831 19.995 1.00 96.50 74 THR A O 1
ATOM 593 N N . GLU A 1 75 ? -10.978 8.724 18.267 1.00 96.25 75 GLU A N 1
ATOM 594 C CA . GLU A 1 75 ? -10.616 7.686 17.309 1.00 96.25 75 GLU A CA 1
ATOM 595 C C . GLU A 1 75 ? -9.098 7.612 17.131 1.00 96.25 75 GLU A C 1
ATOM 597 O O . GLU A 1 75 ? -8.518 6.531 17.220 1.00 96.25 75 GLU A O 1
ATOM 602 N N . LEU A 1 76 ? -8.452 8.772 16.974 1.00 95.88 76 LEU A N 1
ATOM 603 C CA . LEU A 1 76 ? -7.003 8.870 16.819 1.00 95.88 76 LEU A CA 1
ATOM 604 C C . LEU A 1 76 ? -6.255 8.367 18.061 1.00 95.88 76 LEU A C 1
ATOM 606 O O . LEU A 1 76 ? -5.303 7.613 17.925 1.00 95.88 76 LEU A O 1
ATOM 610 N N . GLU A 1 77 ? -6.718 8.692 19.273 1.00 97.50 77 GLU A N 1
ATOM 611 C CA . GLU A 1 77 ? -6.089 8.196 20.507 1.00 97.50 77 GLU A CA 1
ATOM 612 C C . GLU A 1 77 ? -6.178 6.664 20.617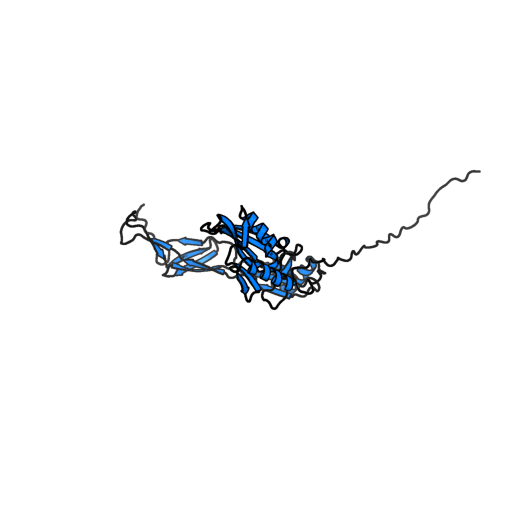 1.00 97.50 77 GLU A C 1
ATOM 614 O O . GLU A 1 77 ? -5.241 6.016 21.084 1.00 97.50 77 GLU A O 1
ATOM 619 N N . ALA A 1 78 ? -7.293 6.067 20.180 1.00 97.88 78 ALA A N 1
ATOM 620 C CA . ALA A 1 78 ? -7.436 4.614 20.144 1.00 97.88 78 ALA A CA 1
ATOM 621 C C . ALA A 1 78 ? -6.478 3.976 19.124 1.00 97.88 78 ALA A C 1
ATOM 623 O O . ALA A 1 78 ? -5.894 2.924 19.403 1.00 97.88 78 ALA A O 1
ATOM 624 N N . VAL A 1 79 ? -6.304 4.614 17.963 1.00 98.00 79 VAL A N 1
ATOM 625 C CA . VAL A 1 79 ? -5.384 4.175 16.906 1.00 98.00 79 VAL A CA 1
ATOM 626 C C . VAL A 1 79 ? -3.929 4.286 17.343 1.00 98.00 79 VAL A C 1
ATOM 628 O O . VAL A 1 79 ? -3.196 3.310 17.210 1.00 98.00 79 VAL A O 1
ATOM 631 N N . ASP A 1 80 ? -3.519 5.419 17.909 1.00 97.19 80 ASP A N 1
ATOM 632 C CA . ASP A 1 80 ? -2.143 5.637 18.360 1.00 97.19 80 ASP A CA 1
ATOM 633 C C . ASP A 1 80 ? -1.755 4.597 19.416 1.00 97.19 80 ASP A C 1
ATOM 635 O O . ASP A 1 80 ? -0.749 3.905 19.265 1.00 97.19 80 ASP A O 1
ATOM 639 N N . ARG A 1 81 ? -2.622 4.363 20.411 1.00 97.00 81 ARG A N 1
ATOM 640 C CA . ARG A 1 81 ? -2.420 3.291 21.402 1.00 97.00 81 ARG A CA 1
ATOM 641 C C . ARG A 1 81 ? -2.351 1.911 20.769 1.00 97.00 81 ARG A C 1
ATOM 643 O O . ARG A 1 81 ? -1.544 1.086 21.180 1.00 97.00 81 ARG A O 1
ATOM 650 N N . PHE A 1 82 ? -3.198 1.638 19.776 1.00 97.12 82 PHE A N 1
ATOM 651 C CA . PHE A 1 82 ? -3.151 0.359 19.076 1.00 97.12 82 PHE A CA 1
ATOM 652 C C . PHE A 1 82 ? -1.808 0.149 18.381 1.00 97.12 82 PHE A C 1
ATOM 654 O O . PHE A 1 82 ? -1.234 -0.931 18.474 1.00 97.12 82 PHE A O 1
ATOM 661 N N . LEU A 1 83 ? -1.306 1.168 17.688 1.00 97.25 83 LEU A N 1
ATOM 662 C CA . LEU A 1 83 ? -0.030 1.092 16.991 1.00 97.25 83 LEU A CA 1
ATOM 663 C C . LEU A 1 83 ? 1.144 0.973 17.970 1.00 97.25 83 LEU A C 1
ATOM 665 O O . LEU A 1 83 ? 2.057 0.191 17.722 1.00 97.25 83 LEU A O 1
ATOM 669 N N . GLU A 1 84 ? 1.102 1.683 19.096 1.00 95.19 84 GLU A N 1
ATOM 670 C CA . GLU A 1 84 ? 2.111 1.579 20.157 1.00 95.19 84 GLU A CA 1
ATOM 671 C C . GLU A 1 84 ? 2.153 0.183 20.796 1.00 95.19 84 GLU A C 1
ATOM 673 O O . GLU A 1 84 ? 3.232 -0.344 21.063 1.00 95.19 84 GLU A O 1
ATOM 678 N N . GLU A 1 85 ? 0.993 -0.429 21.038 1.00 93.56 85 GLU A N 1
ATOM 679 C CA . GLU A 1 85 ? 0.899 -1.687 21.782 1.00 93.56 85 GLU A CA 1
ATOM 680 C C . GLU A 1 85 ? 0.946 -2.939 20.890 1.00 93.56 85 GLU A C 1
ATOM 682 O O . GLU A 1 85 ? 1.478 -3.969 21.307 1.00 93.56 85 GLU A O 1
ATOM 687 N N . HIS A 1 86 ? 0.389 -2.869 19.674 1.00 95.38 86 HIS A N 1
ATOM 688 C CA . HIS A 1 86 ? 0.017 -4.053 18.883 1.00 95.38 86 HIS A CA 1
ATOM 689 C C . HIS A 1 86 ? 0.586 -4.078 17.459 1.00 95.38 86 HIS A C 1
ATOM 691 O O . HIS A 1 86 ? 0.443 -5.101 16.785 1.00 95.38 86 HIS A O 1
ATOM 697 N N . ALA A 1 87 ? 1.268 -3.025 16.982 1.00 94.31 87 ALA A N 1
ATOM 698 C CA . ALA A 1 87 ? 1.874 -3.022 15.638 1.00 94.31 87 ALA A CA 1
ATOM 699 C C . ALA A 1 87 ? 2.865 -4.181 15.436 1.00 94.31 87 ALA A C 1
ATOM 701 O O . ALA A 1 87 ? 2.929 -4.770 14.354 1.00 94.31 87 ALA A O 1
ATOM 702 N N . ILE A 1 88 ? 3.548 -4.588 16.511 1.00 92.94 88 ILE A N 1
ATOM 703 C CA . ILE A 1 88 ? 4.483 -5.714 16.508 1.00 92.94 88 ILE A CA 1
ATOM 704 C C . ILE A 1 88 ? 3.850 -7.025 16.018 1.00 92.94 88 ILE A C 1
ATOM 706 O O . ILE A 1 88 ? 4.536 -7.829 15.400 1.00 92.94 88 ILE A O 1
ATOM 710 N N . LEU A 1 89 ? 2.538 -7.234 16.188 1.00 92.88 89 LEU A N 1
ATOM 711 C CA . LEU A 1 89 ? 1.834 -8.440 15.715 1.00 92.88 89 LEU A CA 1
ATOM 712 C C . LEU A 1 89 ? 1.857 -8.592 14.186 1.00 92.88 89 LEU A C 1
ATOM 714 O O . LEU A 1 89 ? 1.676 -9.692 13.651 1.00 92.88 89 LEU A O 1
ATOM 718 N N . PHE A 1 90 ? 2.090 -7.482 13.489 1.00 91.94 90 PHE A N 1
ATOM 719 C CA . PHE A 1 90 ? 2.213 -7.402 12.041 1.00 91.94 90 PHE A CA 1
ATOM 720 C C . PHE A 1 90 ? 3.677 -7.389 11.574 1.00 91.94 90 PHE A C 1
ATOM 722 O O . PHE A 1 90 ? 3.909 -7.318 10.372 1.00 91.94 90 PHE A O 1
ATOM 729 N N . GLY A 1 91 ? 4.649 -7.477 12.491 1.00 89.81 91 GLY A N 1
ATOM 730 C CA . GLY A 1 91 ? 6.080 -7.424 12.171 1.00 89.81 91 GLY A CA 1
ATOM 731 C C . GLY A 1 91 ? 6.566 -6.032 11.759 1.00 89.81 91 GLY A C 1
ATOM 732 O O . GLY A 1 91 ? 7.514 -5.919 10.988 1.00 89.81 91 GLY A O 1
ATOM 733 N N . ILE A 1 92 ? 5.900 -4.977 12.235 1.00 91.81 92 ILE A N 1
ATOM 734 C CA . ILE A 1 92 ? 6.194 -3.581 11.890 1.00 91.81 92 ILE A CA 1
ATOM 735 C C . ILE A 1 92 ? 6.265 -2.710 13.145 1.00 91.81 92 ILE A C 1
ATOM 737 O O . ILE A 1 92 ? 5.732 -3.068 14.200 1.00 91.81 92 ILE A O 1
ATOM 741 N N . PHE A 1 93 ? 6.860 -1.531 13.007 1.00 92.19 93 PHE A N 1
ATOM 742 C CA . PHE A 1 93 ? 6.738 -0.443 13.972 1.00 92.19 93 PHE A CA 1
ATOM 743 C C . PHE A 1 93 ? 5.665 0.557 13.541 1.00 92.19 93 PHE A C 1
ATOM 745 O O . PHE A 1 93 ? 5.360 0.697 12.358 1.00 92.19 93 PHE A O 1
ATOM 752 N N . ALA A 1 94 ? 5.130 1.325 14.494 1.00 93.62 94 ALA A N 1
ATOM 753 C CA . ALA A 1 94 ? 4.214 2.427 14.190 1.00 93.62 94 ALA A CA 1
ATOM 754 C C . ALA A 1 94 ? 4.842 3.459 13.230 1.00 93.62 94 ALA A C 1
ATOM 756 O O . ALA A 1 94 ? 4.158 3.996 12.364 1.00 93.62 94 ALA A O 1
ATOM 757 N N . SER A 1 95 ? 6.156 3.690 13.346 1.00 93.75 95 SER A N 1
ATOM 758 C CA . SER A 1 95 ? 6.924 4.577 12.464 1.00 93.75 95 SER A CA 1
ATOM 759 C C . SER A 1 95 ? 7.022 4.088 11.021 1.00 93.75 95 SER A C 1
ATOM 761 O O . SER A 1 95 ? 7.385 4.875 10.152 1.00 93.75 95 SER A O 1
ATOM 763 N N . ASP A 1 96 ? 6.703 2.818 10.760 1.00 94.00 96 ASP A N 1
ATOM 764 C CA . ASP A 1 96 ? 6.695 2.272 9.404 1.00 94.00 96 ASP A CA 1
ATOM 765 C C . ASP A 1 96 ? 5.424 2.632 8.643 1.00 94.00 96 ASP A C 1
ATOM 767 O O . ASP A 1 96 ? 5.274 2.237 7.492 1.00 94.00 96 ASP A O 1
ATOM 771 N N . LEU A 1 97 ? 4.463 3.303 9.276 1.00 95.44 97 LEU A N 1
ATOM 772 C CA . LEU A 1 97 ? 3.164 3.581 8.687 1.00 95.44 97 LEU A CA 1
ATOM 773 C C . LEU A 1 97 ? 3.001 5.067 8.393 1.00 95.44 97 LEU A C 1
ATOM 775 O O . LEU A 1 97 ? 3.161 5.925 9.258 1.00 95.44 97 LEU A O 1
ATOM 779 N N . GLU A 1 98 ? 2.583 5.362 7.168 1.00 93.81 98 GLU A N 1
ATOM 780 C CA . GLU A 1 98 ? 2.184 6.698 6.746 1.00 93.81 98 GLU A CA 1
ATOM 781 C C . GLU A 1 98 ? 0.689 6.705 6.427 1.00 93.81 98 GLU A C 1
ATOM 783 O O . GLU A 1 98 ? 0.216 5.929 5.589 1.00 93.81 98 GLU A O 1
ATOM 788 N N . LEU A 1 99 ? -0.063 7.576 7.107 1.00 92.25 99 LEU A N 1
ATOM 789 C CA . LEU A 1 99 ? -1.500 7.726 6.893 1.00 92.25 99 LEU A CA 1
ATOM 790 C C . LEU A 1 99 ? -1.762 8.275 5.486 1.00 92.25 99 LEU A C 1
ATOM 792 O O . LEU A 1 99 ? -1.286 9.351 5.133 1.00 92.25 99 LEU A O 1
ATOM 796 N N . ILE A 1 100 ? -2.559 7.553 4.702 1.00 89.31 100 ILE A N 1
ATOM 797 C CA . ILE A 1 100 ? -2.978 7.967 3.359 1.00 89.31 100 ILE A CA 1
ATOM 798 C C . ILE A 1 100 ? -4.303 8.719 3.442 1.00 89.31 100 ILE A C 1
ATOM 800 O O . ILE A 1 100 ? -4.451 9.796 2.867 1.00 89.31 100 ILE A O 1
ATOM 804 N N . TYR A 1 101 ? -5.287 8.128 4.124 1.00 84.44 101 TYR A N 1
ATOM 805 C CA . TYR A 1 101 ? -6.606 8.724 4.292 1.00 84.44 101 TYR A CA 1
ATOM 806 C C . TYR A 1 101 ? -7.343 8.160 5.506 1.00 84.44 101 TYR A C 1
ATOM 808 O O . TYR A 1 101 ? -7.085 7.049 5.975 1.00 84.44 101 TYR A O 1
ATOM 816 N N . GLU A 1 102 ? -8.327 8.934 5.943 1.00 90.38 102 GLU A N 1
ATOM 817 C CA . GLU A 1 102 ? -9.322 8.574 6.943 1.00 90.38 102 GLU A CA 1
ATOM 818 C C . GLU A 1 102 ? -10.709 8.701 6.309 1.00 90.38 102 GLU A C 1
ATOM 820 O O . GLU A 1 102 ? -10.971 9.630 5.537 1.00 90.38 102 GLU A O 1
ATOM 825 N N . THR A 1 103 ? -11.596 7.747 6.576 1.00 86.31 103 THR A N 1
ATOM 826 C CA . THR A 1 103 ? -12.964 7.805 6.061 1.00 86.31 103 THR A CA 1
ATOM 827 C C . THR A 1 103 ? -13.939 7.053 6.952 1.00 86.31 103 THR A C 1
ATOM 829 O O . THR A 1 103 ? -13.631 5.970 7.448 1.00 86.31 103 THR A O 1
ATOM 832 N N . ASP A 1 104 ? -15.140 7.596 7.116 1.00 84.69 104 ASP A N 1
ATOM 833 C CA . ASP A 1 104 ? -16.229 6.885 7.775 1.00 84.69 104 ASP A CA 1
ATOM 834 C C . ASP A 1 104 ? -16.815 5.813 6.855 1.00 84.69 104 ASP A C 1
ATOM 836 O O . ASP A 1 104 ? -16.915 5.980 5.634 1.00 84.69 104 ASP A O 1
ATOM 840 N N . LEU A 1 105 ? -17.298 4.724 7.452 1.00 77.69 105 LEU A N 1
ATOM 841 C CA . LEU A 1 105 ? -18.227 3.841 6.761 1.00 77.69 105 LEU A CA 1
ATOM 842 C C . LEU A 1 105 ? -19.488 4.619 6.353 1.00 77.69 105 LEU A C 1
ATOM 844 O O . LEU A 1 105 ? -19.856 5.625 6.959 1.00 77.69 105 LEU A O 1
ATOM 848 N N . LEU A 1 106 ? -20.191 4.135 5.327 1.00 70.88 106 LEU A N 1
ATOM 849 C CA . LEU A 1 106 ? -21.375 4.816 4.780 1.00 70.88 106 LEU A CA 1
ATOM 850 C C . LEU A 1 106 ? -22.479 5.051 5.824 1.00 70.88 106 LEU A C 1
ATOM 852 O O . LEU A 1 106 ? -23.202 6.042 5.746 1.00 70.88 106 LEU A O 1
ATOM 856 N N . ASP A 1 107 ? -22.606 4.145 6.790 1.00 80.19 107 ASP A N 1
ATOM 857 C CA . ASP A 1 107 ? -23.546 4.234 7.908 1.00 80.19 107 ASP A CA 1
ATOM 858 C C . ASP A 1 107 ? -22.997 5.022 9.111 1.00 80.19 107 ASP A C 1
ATOM 860 O O . ASP A 1 107 ? -23.722 5.224 10.085 1.00 80.19 107 ASP A O 1
ATOM 864 N N . ARG A 1 108 ? -21.741 5.485 9.037 1.00 79.69 108 ARG A N 1
ATOM 865 C CA . ARG A 1 108 ? -20.984 6.161 10.102 1.00 79.69 108 ARG A CA 1
ATOM 866 C C . ARG A 1 108 ? -20.886 5.358 11.397 1.00 79.69 108 ARG A C 1
ATOM 868 O O . ARG A 1 108 ? -20.698 5.926 12.467 1.00 79.69 108 ARG A O 1
ATOM 875 N N . ALA A 1 109 ? -21.024 4.036 11.313 1.00 83.88 109 ALA A N 1
ATOM 876 C CA . ALA A 1 109 ? -20.898 3.167 12.477 1.00 83.88 109 ALA A CA 1
ATOM 877 C C . ALA A 1 109 ? -19.436 2.975 12.912 1.00 83.88 109 ALA A C 1
ATOM 879 O O . ALA A 1 109 ? -19.186 2.505 14.021 1.00 83.88 109 ALA A O 1
ATOM 880 N N . ALA A 1 110 ? -18.485 3.290 12.032 1.00 89.69 110 ALA A N 1
ATOM 881 C CA . ALA A 1 110 ? -17.059 3.162 12.270 1.00 89.69 110 ALA A CA 1
ATOM 882 C C . ALA A 1 110 ? -16.261 4.068 11.324 1.00 89.69 110 ALA A C 1
ATOM 884 O O . ALA A 1 110 ? -16.739 4.414 10.240 1.00 89.69 110 ALA A O 1
ATOM 885 N N . THR A 1 111 ? -15.021 4.346 11.706 1.00 92.62 111 THR A N 1
ATOM 886 C CA . THR A 1 111 ? -14.041 5.107 10.929 1.00 92.62 111 THR A CA 1
ATOM 887 C C . THR A 1 111 ? -12.876 4.197 10.549 1.00 92.62 111 THR A C 1
ATOM 889 O O . THR A 1 111 ? -12.406 3.388 11.352 1.00 92.62 111 THR A O 1
ATOM 892 N N . VAL A 1 112 ? -12.435 4.291 9.296 1.00 93.06 112 VAL A N 1
ATOM 893 C CA . VAL A 1 112 ? -11.316 3.538 8.727 1.00 93.06 112 VAL A CA 1
ATOM 894 C C . VAL A 1 112 ? -10.119 4.462 8.563 1.00 93.06 112 VAL A C 1
ATOM 896 O O . VAL A 1 112 ? -10.196 5.452 7.836 1.00 93.06 112 VAL A O 1
ATOM 899 N N . PHE A 1 113 ? -8.993 4.069 9.147 1.00 95.25 113 PHE A N 1
ATOM 900 C CA . PHE A 1 113 ? -7.688 4.679 8.920 1.00 95.25 113 PHE A CA 1
ATOM 901 C C . PHE A 1 113 ? -6.888 3.781 7.980 1.00 95.25 113 PHE A C 1
ATOM 903 O O . PHE A 1 113 ? -6.695 2.594 8.263 1.00 95.25 113 PHE A O 1
ATOM 910 N N . ALA A 1 114 ? -6.462 4.326 6.842 1.00 90.06 114 ALA A N 1
ATOM 911 C CA . ALA A 1 114 ? -5.724 3.598 5.819 1.00 90.06 114 ALA A CA 1
ATOM 912 C C . ALA A 1 114 ? -4.297 4.134 5.697 1.00 90.06 114 ALA A C 1
ATOM 914 O O . ALA A 1 114 ? -4.092 5.317 5.425 1.00 90.06 114 ALA A O 1
ATOM 915 N N . TYR A 1 115 ? -3.321 3.242 5.840 1.00 92.88 115 TYR A N 1
ATOM 916 C CA . TYR A 1 115 ? -1.896 3.545 5.805 1.00 92.88 115 TYR A CA 1
ATOM 917 C C . TYR A 1 115 ? -1.196 2.775 4.683 1.00 92.88 115 TYR A C 1
ATOM 919 O O . TYR A 1 115 ? -1.604 1.663 4.322 1.00 92.88 115 TYR A O 1
ATOM 927 N N . ARG A 1 116 ? -0.104 3.355 4.183 1.00 89.75 116 ARG A N 1
ATOM 928 C CA . ARG A 1 116 ? 0.942 2.636 3.443 1.00 89.75 116 ARG A CA 1
ATOM 929 C C . ARG A 1 116 ? 2.112 2.364 4.374 1.00 89.75 116 ARG A C 1
ATOM 931 O O . ARG A 1 116 ? 2.323 3.113 5.326 1.00 89.75 116 ARG A O 1
ATOM 938 N N . GLN A 1 117 ? 2.876 1.326 4.069 1.00 93.31 117 GLN A N 1
ATOM 939 C CA . GLN A 1 117 ? 4.119 1.045 4.769 1.00 93.31 117 GLN A CA 1
ATOM 940 C C . GLN A 1 117 ? 5.298 1.750 4.084 1.00 93.31 117 GLN A C 1
ATOM 942 O O . GLN A 1 117 ? 5.414 1.743 2.855 1.00 93.31 117 GLN A O 1
ATOM 947 N N . VAL A 1 118 ? 6.178 2.331 4.890 1.00 92.81 118 VAL A N 1
ATOM 948 C CA . VAL A 1 118 ? 7.438 2.966 4.507 1.00 92.81 118 VAL A CA 1
ATOM 949 C C . VAL A 1 118 ? 8.511 2.472 5.477 1.00 92.81 118 VAL A C 1
ATOM 951 O O . VAL A 1 118 ? 8.420 2.732 6.670 1.00 92.81 118 VAL A O 1
ATOM 954 N N . ILE A 1 119 ? 9.524 1.757 4.987 1.00 91.06 119 ILE A N 1
ATOM 955 C CA . ILE A 1 119 ? 10.622 1.233 5.815 1.00 91.06 119 ILE A CA 1
ATOM 956 C C . ILE A 1 119 ? 11.855 2.088 5.547 1.00 91.06 119 ILE A C 1
ATOM 958 O O . ILE A 1 119 ? 12.301 2.178 4.407 1.00 91.06 119 ILE A O 1
ATOM 962 N N . ASP A 1 120 ? 12.373 2.751 6.582 1.00 89.62 120 ASP A N 1
ATOM 963 C CA . ASP A 1 120 ? 13.562 3.617 6.509 1.00 89.62 120 ASP A CA 1
ATOM 964 C C . ASP A 1 120 ? 13.521 4.634 5.348 1.00 89.62 120 ASP A C 1
ATOM 966 O O . ASP A 1 120 ? 14.520 4.932 4.697 1.00 89.62 120 ASP A O 1
ATOM 970 N N . GLY A 1 121 ? 12.330 5.184 5.086 1.00 90.50 121 GLY A N 1
ATOM 971 C CA . GLY A 1 121 ? 12.085 6.161 4.020 1.00 90.50 121 GLY A CA 1
ATOM 972 C C . GLY A 1 121 ? 11.793 5.561 2.641 1.00 90.50 121 GLY A C 1
ATOM 973 O O . GLY A 1 121 ? 11.480 6.314 1.721 1.00 90.50 121 GLY A O 1
ATOM 974 N N . VAL A 1 122 ? 11.839 4.235 2.492 1.00 92.88 122 VAL A N 1
ATOM 975 C CA . VAL A 1 122 ? 11.531 3.537 1.239 1.00 92.88 122 VAL A CA 1
ATOM 976 C C . VAL A 1 122 ? 10.097 2.996 1.266 1.00 92.88 122 VAL A C 1
ATOM 978 O O . VAL A 1 122 ? 9.752 2.209 2.153 1.00 92.88 122 VAL A O 1
ATOM 981 N N . PRO A 1 123 ? 9.231 3.388 0.314 1.00 92.38 123 PRO A N 1
ATOM 982 C CA . PRO A 1 123 ? 7.853 2.919 0.283 1.00 92.38 123 PRO A CA 1
ATOM 983 C C . PRO A 1 123 ? 7.776 1.436 -0.094 1.00 92.38 123 PRO A C 1
ATOM 985 O O . PRO A 1 123 ? 8.487 0.954 -0.979 1.00 92.38 123 PRO A O 1
ATOM 988 N N . VAL A 1 124 ? 6.860 0.717 0.551 1.00 90.31 124 VAL A N 1
ATOM 989 C CA . VAL A 1 124 ? 6.560 -0.679 0.230 1.00 90.31 124 VAL A CA 1
ATOM 990 C C . VAL A 1 124 ? 5.435 -0.737 -0.797 1.00 90.31 124 VAL A C 1
ATOM 992 O O . VAL A 1 124 ? 4.314 -0.273 -0.554 1.00 90.31 124 VAL A O 1
ATOM 995 N N . GLU A 1 125 ? 5.722 -1.337 -1.947 1.00 85.56 125 GLU A N 1
ATOM 996 C CA . GLU A 1 125 ? 4.789 -1.471 -3.055 1.00 85.56 125 GLU A CA 1
ATOM 997 C C . GLU A 1 125 ? 3.577 -2.333 -2.673 1.00 85.56 125 GLU A C 1
ATOM 999 O O . GLU A 1 125 ? 3.706 -3.391 -2.049 1.00 85.56 125 GLU A O 1
ATOM 1004 N N . TYR A 1 126 ? 2.387 -1.850 -3.049 1.00 80.50 126 TYR A N 1
ATOM 1005 C CA . TYR A 1 126 ? 1.079 -2.455 -2.762 1.00 80.50 126 TYR A CA 1
ATOM 1006 C C . TYR A 1 126 ? 0.830 -2.784 -1.280 1.00 80.50 126 TYR A C 1
ATOM 1008 O O . TYR A 1 126 ? -0.064 -3.576 -0.953 1.00 80.50 126 TYR A O 1
ATOM 1016 N N . SER A 1 127 ? 1.589 -2.159 -0.375 1.00 86.56 127 SER A N 1
ATOM 1017 C CA . SER A 1 127 ? 1.319 -2.247 1.051 1.00 86.56 127 SER A CA 1
ATOM 1018 C C . SER A 1 127 ? -0.018 -1.592 1.372 1.00 86.56 127 SER A C 1
ATOM 1020 O O . SER A 1 127 ? -0.416 -0.582 0.785 1.00 86.56 127 SER A O 1
ATOM 1022 N N . ALA A 1 128 ? -0.742 -2.195 2.303 1.00 87.25 128 ALA A N 1
ATOM 1023 C CA . ALA A 1 128 ? -1.983 -1.635 2.791 1.00 87.25 128 ALA A CA 1
ATOM 1024 C C . ALA A 1 128 ? -2.216 -2.076 4.226 1.00 87.25 128 ALA A C 1
ATOM 1026 O O . ALA A 1 128 ? -2.391 -3.266 4.494 1.00 87.25 128 ALA A O 1
ATOM 1027 N N . PHE A 1 129 ? -2.290 -1.107 5.128 1.00 92.56 129 PHE A N 1
ATOM 1028 C CA . PHE A 1 129 ? -2.635 -1.332 6.521 1.00 92.56 129 PHE A CA 1
ATOM 1029 C C . PHE A 1 129 ? -3.910 -0.564 6.853 1.00 92.56 129 PHE A C 1
ATOM 1031 O O . PHE A 1 129 ? -4.044 0.611 6.519 1.00 92.56 129 PHE A O 1
ATOM 1038 N N . ARG A 1 130 ? -4.889 -1.241 7.445 1.00 95.25 130 ARG A N 1
ATOM 1039 C CA . ARG A 1 130 ? -6.212 -0.680 7.729 1.00 95.25 130 ARG A CA 1
ATOM 1040 C C . ARG A 1 130 ? -6.567 -0.915 9.178 1.00 95.25 130 ARG A C 1
ATOM 1042 O O . ARG A 1 130 ? -6.490 -2.051 9.634 1.00 95.25 130 ARG A O 1
ATOM 1049 N N . ILE A 1 131 ? -7.022 0.135 9.847 1.00 97.69 131 ILE A N 1
ATOM 1050 C CA . ILE A 1 131 ? -7.544 0.082 11.212 1.00 97.69 131 ILE A CA 1
ATOM 1051 C C . ILE A 1 131 ? -8.989 0.563 11.181 1.00 97.69 131 ILE A C 1
ATOM 1053 O O . ILE A 1 131 ? -9.288 1.588 10.573 1.00 97.69 131 ILE A O 1
ATOM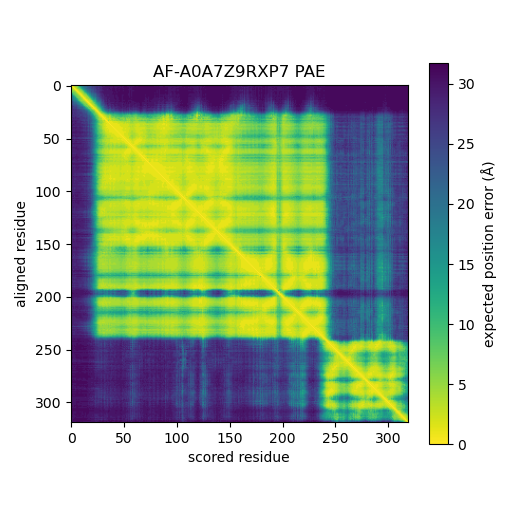 1057 N N . LEU A 1 132 ? -9.881 -0.188 11.819 1.00 97.00 132 LEU A N 1
ATOM 1058 C CA . LEU A 1 132 ? -11.280 0.172 11.997 1.00 97.00 132 LEU A CA 1
ATOM 1059 C C . LEU A 1 132 ? -11.527 0.534 13.459 1.00 97.00 132 LEU A C 1
ATOM 1061 O O . LEU A 1 132 ? -11.313 -0.288 14.360 1.00 97.00 132 LEU A O 1
ATOM 1065 N N . VAL A 1 133 ? -12.042 1.738 13.666 1.00 98.00 133 VAL A N 1
ATOM 1066 C CA . VAL A 1 133 ? -12.389 2.277 14.977 1.00 98.00 133 VAL A CA 1
ATOM 1067 C C . VAL A 1 133 ? -13.891 2.458 15.065 1.00 98.00 133 VAL A C 1
ATOM 1069 O O . VAL A 1 133 ? -14.516 2.941 14.125 1.00 98.00 133 VAL A O 1
ATOM 1072 N N . ARG A 1 134 ? -14.485 2.089 16.195 1.00 96.38 134 ARG A N 1
ATOM 1073 C CA . ARG A 1 134 ? -15.883 2.408 16.499 1.00 96.38 134 ARG A CA 1
ATOM 1074 C C . ARG A 1 134 ? -16.083 2.591 18.000 1.00 96.38 134 ARG A C 1
ATOM 1076 O O . ARG A 1 134 ? -15.261 2.082 18.763 1.00 96.38 134 ARG A O 1
ATOM 1083 N N . PRO A 1 135 ? -17.184 3.221 18.436 1.00 96.50 135 PRO A N 1
ATOM 1084 C CA . PRO A 1 135 ? -17.554 3.221 19.842 1.00 96.50 135 PRO A CA 1
ATOM 1085 C C . PRO A 1 135 ? -17.696 1.791 20.380 1.00 96.50 135 PRO A C 1
ATOM 1087 O O . PRO A 1 135 ? -18.381 0.945 19.794 1.00 96.50 135 PRO A O 1
ATOM 1090 N N . ASP A 1 136 ? -17.039 1.523 21.500 1.00 93.69 136 ASP A N 1
ATOM 1091 C CA . ASP A 1 136 ? -17.214 0.327 22.306 1.00 93.69 136 ASP A CA 1
ATOM 1092 C C . ASP A 1 136 ? -18.657 0.273 22.825 1.00 93.69 136 ASP A C 1
ATOM 1094 O O . ASP A 1 136 ? -19.202 1.271 23.301 1.00 93.69 136 ASP A O 1
ATOM 1098 N N . LEU A 1 137 ? -19.300 -0.889 22.709 1.00 88.50 137 LEU A N 1
ATOM 1099 C CA . LEU A 1 137 ? -20.717 -1.033 23.048 1.00 88.50 137 LEU A CA 1
ATOM 1100 C C . LEU A 1 137 ? -20.977 -1.011 24.560 1.00 88.50 137 LEU A C 1
ATOM 1102 O O . LEU A 1 137 ? -22.096 -0.699 24.968 1.00 88.50 137 LEU A O 1
ATOM 1106 N N . ASP A 1 138 ? -19.967 -1.326 25.371 1.00 89.31 138 ASP A N 1
ATOM 1107 C CA . ASP A 1 138 ? -20.071 -1.388 26.825 1.00 89.31 138 ASP A CA 1
ATOM 1108 C C . ASP A 1 138 ? -19.641 -0.065 27.470 1.00 89.31 138 ASP A C 1
ATOM 1110 O O . ASP A 1 138 ? -20.290 0.406 28.407 1.00 89.31 138 ASP A O 1
ATOM 1114 N N . THR A 1 139 ? -18.559 0.548 26.976 1.00 92.62 139 THR A N 1
ATOM 1115 C CA . THR A 1 139 ? -17.984 1.764 27.581 1.00 92.62 139 THR A CA 1
ATOM 1116 C C . THR A 1 139 ? -18.349 3.055 26.853 1.00 92.62 139 THR A C 1
ATOM 1118 O O . THR A 1 139 ? -18.337 4.121 27.466 1.00 92.62 139 THR A O 1
ATOM 1121 N N . GLY A 1 140 ? -18.683 2.985 25.562 1.00 92.88 140 GLY A N 1
ATOM 1122 C CA . GLY A 1 140 ? -18.885 4.152 24.699 1.00 92.88 140 GLY A CA 1
ATOM 1123 C C . GLY A 1 140 ? -17.594 4.860 24.265 1.00 92.88 140 GLY A C 1
ATOM 1124 O O . GLY A 1 140 ? -17.671 5.833 23.518 1.00 92.88 140 GLY A O 1
ATOM 1125 N N . GLU A 1 141 ? -16.422 4.397 24.712 1.00 96.44 141 GLU A N 1
ATOM 1126 C CA . GLU A 1 141 ? -15.117 4.916 24.280 1.00 96.44 141 GLU A CA 1
ATOM 1127 C C . GLU A 1 141 ? -14.810 4.492 22.842 1.00 96.44 141 GLU A C 1
ATOM 1129 O O . GLU A 1 141 ? -15.292 3.459 22.382 1.00 96.44 141 GLU A O 1
ATOM 1134 N N . MET A 1 142 ? -13.972 5.241 22.128 1.00 97.62 142 MET A N 1
ATOM 1135 C CA . MET A 1 142 ? -13.537 4.818 20.798 1.00 97.62 142 MET A CA 1
ATOM 1136 C C . MET A 1 142 ? -12.583 3.639 20.925 1.00 97.62 142 MET A C 1
ATOM 1138 O O . MET A 1 142 ? -11.640 3.684 21.712 1.00 97.62 142 MET A O 1
ATOM 1142 N N . ALA A 1 143 ? -12.826 2.582 20.157 1.00 97.38 143 ALA A N 1
ATOM 1143 C CA . ALA A 1 143 ? -12.075 1.346 20.252 1.00 97.38 143 ALA A CA 1
ATOM 1144 C C . ALA A 1 143 ? -11.665 0.808 18.886 1.00 97.38 143 ALA A C 1
ATOM 1146 O O . ALA A 1 143 ? -12.466 0.776 17.946 1.00 97.38 143 ALA A O 1
ATOM 1147 N N . VAL A 1 144 ? -10.431 0.313 18.796 1.00 97.44 144 VAL A N 1
ATOM 1148 C CA . VAL A 1 144 ? -9.982 -0.452 17.631 1.00 97.44 144 VAL A CA 1
ATOM 1149 C C . VAL A 1 144 ? -10.573 -1.853 17.715 1.00 97.44 144 VAL A C 1
ATOM 1151 O O . VAL A 1 144 ? -10.317 -2.592 18.667 1.00 97.44 144 VAL A O 1
ATOM 1154 N N . VAL A 1 145 ? -11.373 -2.221 16.715 1.00 95.56 145 VAL A N 1
ATOM 1155 C CA . VAL A 1 145 ? -12.093 -3.511 16.668 1.00 95.56 145 VAL A CA 1
ATOM 1156 C C . VAL A 1 145 ? -11.643 -4.413 15.524 1.00 95.56 145 VAL A C 1
ATOM 1158 O O . VAL A 1 145 ? -11.988 -5.595 15.489 1.00 95.56 145 VAL A O 1
ATOM 1161 N N . TYR A 1 146 ? -10.894 -3.854 14.577 1.00 96.00 146 TYR A N 1
ATOM 1162 C CA . TYR A 1 146 ? -10.313 -4.586 13.465 1.00 96.00 146 TYR A CA 1
ATOM 1163 C C . TYR A 1 146 ? -9.039 -3.887 12.997 1.00 96.00 146 TYR A C 1
ATOM 1165 O O . TYR A 1 146 ? -9.018 -2.665 12.847 1.00 96.00 146 TYR A O 1
ATOM 1173 N N . ALA A 1 147 ? -8.004 -4.669 12.718 1.00 97.19 147 ALA A N 1
ATOM 1174 C CA . ALA A 1 147 ? -6.818 -4.224 12.009 1.00 97.19 147 ALA A CA 1
ATOM 1175 C C . ALA A 1 147 ? -6.395 -5.287 10.993 1.00 97.19 147 ALA A C 1
ATOM 1177 O O . ALA A 1 147 ? -6.454 -6.483 11.277 1.00 97.19 147 ALA A O 1
ATOM 1178 N N . ALA A 1 148 ? -5.968 -4.871 9.806 1.00 94.25 148 ALA A N 1
ATOM 1179 C CA . ALA A 1 148 ? -5.433 -5.787 8.809 1.00 94.25 148 ALA A CA 1
ATOM 1180 C C . ALA A 1 148 ? -4.290 -5.164 8.020 1.00 94.25 148 ALA A C 1
ATOM 1182 O O . ALA A 1 148 ? -4.367 -3.999 7.631 1.00 94.25 148 ALA A O 1
ATOM 1183 N N . GLY A 1 149 ? -3.267 -5.967 7.743 1.00 90.12 149 GLY A N 1
ATOM 1184 C CA . GLY A 1 149 ? -2.044 -5.537 7.080 1.00 90.12 149 GLY A CA 1
ATOM 1185 C C . GLY A 1 149 ? -1.639 -6.481 5.955 1.00 90.12 149 GLY A C 1
ATOM 1186 O O . GLY A 1 149 ? -1.495 -7.685 6.164 1.00 90.12 149 GLY A O 1
ATOM 1187 N N . HIS A 1 150 ? -1.425 -5.911 4.773 1.00 87.94 150 HIS A N 1
ATOM 1188 C CA . HIS A 1 150 ? -0.540 -6.443 3.744 1.00 87.94 150 HIS A CA 1
ATOM 1189 C C . HIS A 1 150 ? 0.736 -5.603 3.790 1.00 87.94 150 HIS A C 1
ATOM 1191 O O . HIS A 1 150 ? 0.729 -4.446 3.368 1.00 87.94 150 HIS A O 1
ATOM 1197 N N . VAL A 1 151 ? 1.784 -6.148 4.399 1.00 88.00 151 VAL A N 1
ATOM 1198 C CA . VAL A 1 151 ? 3.031 -5.440 4.710 1.00 88.00 151 VAL A CA 1
ATOM 1199 C C . VAL A 1 151 ? 4.220 -6.307 4.315 1.00 88.00 151 VAL A C 1
ATOM 1201 O O . VAL A 1 151 ? 4.128 -7.534 4.314 1.00 88.00 151 VAL A O 1
ATOM 1204 N N . ALA A 1 152 ? 5.332 -5.673 3.963 1.00 87.56 152 ALA A N 1
ATOM 1205 C CA . ALA A 1 152 ? 6.603 -6.352 3.810 1.00 87.56 152 ALA A CA 1
ATOM 1206 C C . ALA A 1 152 ? 7.188 -6.667 5.190 1.00 87.56 152 ALA A C 1
ATOM 1208 O O . ALA A 1 152 ? 7.240 -5.802 6.067 1.00 87.56 152 ALA A O 1
ATOM 1209 N N . LEU A 1 153 ? 7.659 -7.903 5.338 1.00 80.69 153 LEU A N 1
ATOM 1210 C CA . LEU A 1 153 ? 8.525 -8.323 6.432 1.00 80.69 153 LEU A CA 1
ATOM 1211 C C . LEU A 1 153 ? 9.966 -8.283 5.938 1.00 80.69 153 LEU A C 1
ATOM 1213 O O . LEU A 1 153 ? 10.238 -8.731 4.824 1.00 80.69 153 LEU A O 1
ATOM 1217 N N . GLU A 1 154 ? 10.865 -7.750 6.756 1.00 76.44 154 GLU A N 1
ATOM 1218 C CA . GLU A 1 154 ? 12.279 -7.658 6.409 1.00 76.44 154 GLU A CA 1
ATOM 1219 C C . GLU A 1 154 ? 12.891 -9.059 6.191 1.00 76.44 154 GLU A C 1
ATOM 1221 O O . GLU A 1 154 ? 12.609 -9.986 6.961 1.00 76.44 154 GLU A O 1
ATOM 1226 N N . PRO A 1 155 ? 13.725 -9.256 5.153 1.00 77.94 155 PRO A N 1
ATOM 1227 C CA . PRO A 1 155 ? 14.461 -10.503 4.981 1.00 77.94 155 PRO A CA 1
ATOM 1228 C C . PRO A 1 155 ? 15.445 -10.724 6.135 1.00 77.94 155 PRO A C 1
ATOM 1230 O O . PRO A 1 155 ? 16.080 -9.786 6.599 1.00 77.94 155 PRO A O 1
ATOM 1233 N N . LEU A 1 156 ? 15.685 -11.981 6.525 1.00 71.25 156 LEU A N 1
ATOM 1234 C CA . LEU A 1 156 ? 16.645 -12.326 7.594 1.00 71.25 156 LEU A CA 1
ATOM 1235 C C . LEU A 1 156 ? 18.070 -11.787 7.365 1.00 71.25 156 LEU A C 1
ATOM 1237 O O . LEU A 1 156 ? 18.825 -11.630 8.317 1.00 71.25 156 LEU A O 1
ATOM 1241 N N . MET A 1 157 ? 18.450 -11.565 6.106 1.00 75.44 157 MET A N 1
ATOM 1242 C CA . MET A 1 157 ? 19.765 -11.042 5.718 1.00 75.44 157 MET A CA 1
ATOM 1243 C C . MET A 1 157 ? 19.746 -9.528 5.442 1.00 75.44 157 MET A C 1
ATOM 1245 O O . MET A 1 157 ? 20.745 -8.996 4.963 1.00 75.44 157 MET A O 1
ATOM 1249 N N . GLY A 1 158 ? 18.625 -8.853 5.716 1.00 79.25 158 GLY A N 1
ATOM 1250 C CA . GLY A 1 158 ? 18.376 -7.465 5.340 1.00 79.25 158 GLY A CA 1
ATOM 1251 C C . GLY A 1 158 ? 18.125 -7.281 3.841 1.00 79.25 158 GLY A C 1
ATOM 1252 O O . GLY A 1 158 ? 18.049 -8.240 3.064 1.00 79.25 158 GLY A O 1
ATOM 1253 N N . TYR A 1 159 ? 17.985 -6.022 3.429 1.00 85.25 159 TYR A N 1
ATOM 1254 C CA . TYR A 1 159 ? 17.858 -5.648 2.021 1.00 85.25 159 TYR A CA 1
ATOM 1255 C C . TYR A 1 159 ? 19.219 -5.576 1.316 1.00 85.25 159 TYR A C 1
ATOM 1257 O O . TYR A 1 159 ? 20.238 -5.239 1.921 1.00 85.25 159 TYR A O 1
ATOM 1265 N N . ALA A 1 160 ? 19.219 -5.864 0.011 1.00 81.94 160 ALA A N 1
ATOM 1266 C CA . ALA A 1 160 ? 20.406 -5.743 -0.829 1.00 81.94 160 ALA A CA 1
ATOM 1267 C C . ALA A 1 160 ? 20.944 -4.292 -0.850 1.00 81.94 160 ALA A C 1
ATOM 1269 O O . ALA A 1 160 ? 20.154 -3.343 -0.763 1.00 81.94 160 ALA A O 1
ATOM 1270 N N . PRO A 1 161 ? 22.270 -4.091 -0.979 1.00 87.94 161 PRO A N 1
ATOM 1271 C CA . PRO A 1 161 ? 22.860 -2.766 -1.126 1.00 87.94 161 PRO A CA 1
ATOM 1272 C C . PRO A 1 161 ? 22.323 -2.002 -2.343 1.00 87.94 161 PRO A C 1
ATOM 1274 O O . PRO A 1 161 ? 22.147 -2.559 -3.422 1.00 87.94 161 PRO A O 1
ATOM 1277 N N . VAL A 1 162 ? 22.154 -0.687 -2.200 1.00 93.12 162 VAL A N 1
ATOM 1278 C CA . VAL A 1 162 ? 21.865 0.209 -3.330 1.00 93.12 162 VAL A CA 1
ATOM 1279 C C . VAL A 1 162 ? 23.185 0.734 -3.879 1.00 93.12 162 VAL A C 1
ATOM 1281 O O . VAL A 1 162 ? 23.823 1.588 -3.263 1.00 93.12 162 VAL A O 1
ATOM 1284 N N . VAL A 1 163 ? 23.614 0.196 -5.019 1.00 95.31 163 VAL A N 1
ATOM 1285 C CA . VAL A 1 163 ? 24.878 0.567 -5.678 1.00 95.31 163 VAL A CA 1
ATOM 1286 C C . VAL A 1 163 ? 24.619 1.441 -6.900 1.00 95.31 163 VAL A C 1
ATOM 1288 O O . VAL A 1 163 ? 25.375 2.381 -7.159 1.00 95.31 163 VAL A O 1
ATOM 1291 N N . LEU A 1 164 ? 23.557 1.140 -7.647 1.00 95.19 164 LEU A N 1
ATOM 1292 C CA . LEU A 1 164 ? 23.164 1.900 -8.823 1.00 95.19 164 LEU A CA 1
ATOM 1293 C C . LEU A 1 164 ? 22.470 3.205 -8.445 1.00 95.19 164 LEU A C 1
ATOM 1295 O O . LEU A 1 164 ? 21.747 3.283 -7.455 1.00 95.19 164 LEU A O 1
ATOM 1299 N N . SER A 1 165 ? 22.662 4.228 -9.276 1.00 96.50 165 SER A N 1
ATOM 1300 C CA . SER A 1 165 ? 21.874 5.454 -9.203 1.00 96.50 165 SER A CA 1
ATOM 1301 C C . SER A 1 165 ? 20.516 5.284 -9.905 1.00 96.50 165 SER A C 1
ATOM 1303 O O . SER A 1 165 ? 20.392 4.463 -10.824 1.00 96.50 165 SER A O 1
ATOM 1305 N N . PRO A 1 166 ? 19.504 6.102 -9.558 1.00 96.50 166 PRO A N 1
ATOM 1306 C CA . PRO A 1 166 ? 18.220 6.105 -10.257 1.00 96.50 166 PRO A CA 1
ATOM 1307 C C . PRO A 1 166 ? 18.348 6.291 -11.779 1.00 96.50 166 PRO A C 1
ATOM 1309 O O . PRO A 1 166 ? 17.624 5.677 -12.562 1.00 96.50 166 PRO A O 1
ATOM 1312 N N . GLU A 1 167 ? 19.301 7.109 -12.231 1.00 98.06 167 GLU A N 1
ATOM 1313 C CA . GLU A 1 167 ? 19.544 7.350 -13.655 1.00 98.06 167 GLU A CA 1
ATOM 1314 C C . GLU A 1 167 ? 20.102 6.111 -14.361 1.00 98.06 167 GLU A C 1
ATOM 1316 O O . GLU A 1 167 ? 19.741 5.848 -15.508 1.00 98.06 167 GLU A O 1
ATOM 1321 N N . GLN A 1 168 ? 20.960 5.335 -13.689 1.00 98.12 168 GLN A N 1
ATOM 1322 C CA . GLN A 1 168 ? 21.484 4.080 -14.230 1.00 98.12 168 GLN A CA 1
ATOM 1323 C C . GLN A 1 168 ? 20.370 3.039 -14.373 1.00 98.12 168 GLN A C 1
ATOM 1325 O O . GLN A 1 168 ? 20.248 2.431 -15.435 1.00 98.12 168 GLN A O 1
ATOM 1330 N N . ALA A 1 169 ? 19.510 2.896 -13.361 1.00 97.88 169 ALA A N 1
ATOM 1331 C CA . ALA A 1 169 ? 18.359 1.996 -13.421 1.00 97.88 169 ALA A CA 1
ATOM 1332 C C . ALA A 1 169 ? 17.372 2.380 -14.542 1.00 97.88 169 ALA A C 1
ATOM 1334 O O . ALA A 1 169 ? 16.912 1.519 -15.291 1.00 97.88 169 ALA A O 1
ATOM 1335 N N . LEU A 1 170 ? 17.104 3.678 -14.733 1.00 98.19 170 LEU A N 1
ATOM 1336 C CA . LEU A 1 170 ? 16.281 4.169 -15.844 1.00 98.19 170 LEU A CA 1
ATOM 1337 C C . LEU A 1 170 ? 16.886 3.839 -17.218 1.00 98.19 170 LEU A C 1
ATOM 1339 O O . LEU A 1 170 ? 16.155 3.503 -18.151 1.00 98.19 170 LEU A O 1
ATOM 1343 N N . LEU A 1 171 ? 18.208 3.949 -17.374 1.00 98.00 171 LEU A N 1
ATOM 1344 C CA . LEU A 1 171 ? 18.872 3.595 -18.632 1.00 98.00 171 LEU A CA 1
ATOM 1345 C C . LEU A 1 171 ? 18.718 2.104 -18.951 1.00 98.00 171 LEU A C 1
ATOM 1347 O O . LEU A 1 171 ? 18.376 1.777 -20.085 1.00 98.00 171 LEU A O 1
ATOM 1351 N N . LEU A 1 172 ? 18.893 1.236 -17.953 1.00 98.19 172 LEU A N 1
ATOM 1352 C CA . LEU A 1 172 ? 18.709 -0.212 -18.094 1.00 98.19 172 LEU A CA 1
ATOM 1353 C C . LEU A 1 172 ? 17.262 -0.561 -18.470 1.00 98.19 172 LEU A C 1
ATOM 1355 O O . LEU A 1 172 ? 17.030 -1.305 -19.419 1.00 98.19 172 LEU A O 1
ATOM 1359 N N . ALA A 1 173 ? 16.278 0.058 -17.811 1.00 97.62 173 ALA A N 1
ATOM 1360 C CA . ALA A 1 173 ? 14.867 -0.153 -18.133 1.00 97.62 173 ALA A CA 1
ATOM 1361 C C . ALA A 1 173 ? 14.507 0.274 -19.571 1.00 97.62 173 ALA A C 1
ATOM 1363 O O . ALA A 1 173 ? 13.708 -0.377 -20.245 1.00 97.62 173 ALA A O 1
ATOM 1364 N N . ARG A 1 174 ? 15.114 1.359 -20.072 1.00 97.38 174 ARG A N 1
ATOM 1365 C CA . ARG A 1 174 ? 14.936 1.809 -21.463 1.00 97.38 174 ARG A CA 1
ATOM 1366 C C . ARG A 1 174 ? 15.572 0.873 -22.478 1.00 97.38 174 ARG A C 1
ATOM 1368 O O . ARG A 1 174 ? 15.042 0.748 -23.580 1.00 97.38 174 ARG A O 1
ATOM 1375 N N . GLU A 1 175 ? 16.711 0.279 -22.137 1.00 97.12 175 GLU A N 1
ATOM 1376 C CA . GLU A 1 175 ? 17.374 -0.708 -22.986 1.00 97.12 175 GLU A CA 1
ATOM 1377 C C . GLU A 1 175 ? 16.519 -1.971 -23.113 1.00 97.12 175 GLU A C 1
ATOM 1379 O O . GLU A 1 175 ? 16.264 -2.409 -24.235 1.00 97.12 175 GLU A O 1
ATOM 1384 N N . GLU A 1 176 ? 15.985 -2.469 -21.994 1.00 97.12 176 GLU A N 1
ATOM 1385 C 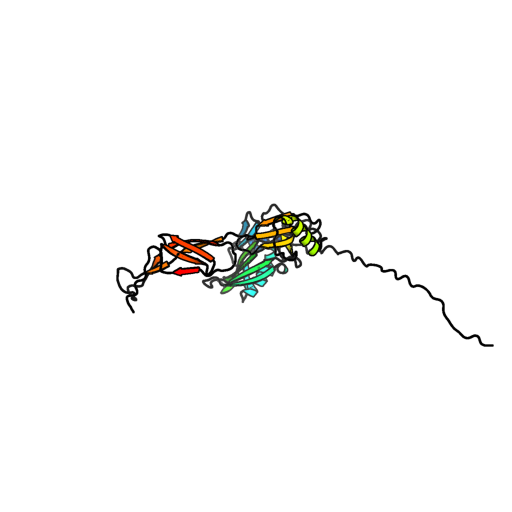CA . GLU A 1 176 ? 15.089 -3.632 -21.966 1.00 97.12 176 GLU A CA 1
ATOM 1386 C C . GLU A 1 176 ? 13.853 -3.423 -22.858 1.00 97.12 176 GLU A C 1
ATOM 1388 O O . GLU A 1 176 ? 13.521 -4.256 -23.700 1.00 97.12 176 GLU A O 1
ATOM 1393 N N . MET A 1 177 ? 13.204 -2.260 -22.752 1.00 95.50 177 MET A N 1
ATOM 1394 C CA . MET A 1 177 ? 11.959 -1.966 -23.479 1.00 95.50 177 MET A CA 1
ATOM 1395 C C . MET A 1 177 ? 12.178 -1.226 -24.806 1.00 95.50 177 MET A C 1
ATOM 1397 O O . MET A 1 177 ? 11.247 -0.617 -25.344 1.00 95.50 177 MET A O 1
ATOM 1401 N N . ALA A 1 178 ? 13.391 -1.244 -25.369 1.00 92.94 178 ALA A N 1
ATOM 1402 C CA . ALA A 1 178 ? 13.724 -0.456 -26.560 1.00 92.94 178 ALA A CA 1
ATOM 1403 C C . ALA A 1 178 ? 12.822 -0.772 -27.774 1.00 92.94 178 ALA A C 1
ATOM 1405 O O . ALA A 1 178 ? 12.587 0.094 -28.623 1.00 92.94 178 ALA A O 1
ATOM 1406 N N . ALA A 1 179 ? 12.291 -1.997 -27.851 1.00 90.56 179 ALA A N 1
ATOM 1407 C CA . ALA A 1 179 ? 11.395 -2.433 -28.919 1.00 90.56 179 ALA A CA 1
ATOM 1408 C C . ALA A 1 179 ? 9.996 -1.785 -28.863 1.00 90.56 179 ALA A C 1
ATOM 1410 O O . ALA A 1 179 ? 9.404 -1.551 -29.918 1.00 90.56 179 ALA A O 1
ATOM 1411 N N . GLU A 1 180 ? 9.502 -1.442 -27.668 1.00 86.25 180 GLU A N 1
ATOM 1412 C CA . GLU A 1 180 ? 8.139 -0.933 -27.431 1.00 86.25 180 GLU A CA 1
ATOM 1413 C C . GLU A 1 180 ? 7.967 0.549 -27.807 1.00 86.25 180 GLU A C 1
ATOM 1415 O O . GLU A 1 180 ? 6.850 1.047 -27.912 1.00 86.25 180 GLU A O 1
ATOM 1420 N N . LYS A 1 181 ? 9.072 1.278 -28.041 1.00 84.50 181 LYS A N 1
ATOM 1421 C CA . LYS A 1 181 ? 9.077 2.699 -28.456 1.00 84.50 181 LYS A CA 1
ATOM 1422 C C . LYS A 1 181 ? 8.207 3.611 -27.571 1.00 84.50 181 LYS A C 1
ATOM 1424 O O . LYS A 1 181 ? 7.561 4.538 -28.060 1.00 84.50 181 LYS A O 1
ATOM 1429 N N . LEU A 1 182 ? 8.225 3.374 -26.261 1.00 90.62 182 LEU A N 1
ATOM 1430 C CA . LEU A 1 182 ? 7.395 4.093 -25.294 1.00 90.62 182 LEU A CA 1
ATOM 1431 C C . LEU A 1 182 ? 7.818 5.573 -25.174 1.00 90.62 182 LEU A C 1
ATOM 1433 O O . LEU A 1 182 ? 9.000 5.853 -24.933 1.00 90.62 182 LEU A O 1
ATOM 1437 N N . PRO A 1 183 ? 6.886 6.538 -25.312 1.00 90.06 183 PRO A N 1
ATOM 1438 C CA . PRO A 1 183 ? 7.211 7.964 -25.358 1.00 90.06 183 PRO A CA 1
ATOM 1439 C C . PRO A 1 183 ? 7.438 8.605 -23.983 1.00 90.06 183 PRO A C 1
ATOM 1441 O O . PRO A 1 183 ? 7.999 9.700 -23.913 1.00 90.06 183 PRO A O 1
ATOM 1444 N N . ARG A 1 184 ? 6.972 7.987 -22.891 1.00 90.25 184 ARG A N 1
ATOM 1445 C CA . ARG A 1 184 ? 7.023 8.569 -21.543 1.00 90.25 184 ARG A CA 1
ATOM 1446 C C . ARG A 1 184 ? 7.589 7.578 -20.540 1.00 90.25 184 ARG A C 1
ATOM 1448 O O . ARG A 1 184 ? 7.222 6.411 -20.546 1.00 90.25 184 ARG A O 1
ATOM 1455 N N . TRP A 1 185 ? 8.450 8.097 -19.675 1.00 93.62 185 TRP A N 1
ATOM 1456 C CA . TRP A 1 185 ? 9.205 7.347 -18.681 1.00 93.62 185 TRP A CA 1
ATOM 1457 C C . TRP A 1 185 ? 9.241 8.141 -17.377 1.00 93.62 185 TRP A C 1
ATOM 1459 O O . TRP A 1 185 ? 9.437 9.359 -17.429 1.00 93.62 185 TRP A O 1
ATOM 1469 N N . SER A 1 186 ? 9.065 7.476 -16.238 1.00 92.44 186 SER A N 1
ATOM 1470 C CA . SER A 1 186 ? 9.330 8.072 -14.927 1.00 92.44 186 SER A CA 1
ATOM 1471 C C . SER A 1 186 ? 10.830 8.093 -14.623 1.00 92.44 186 SER A C 1
ATOM 1473 O O . SER A 1 186 ? 11.633 7.454 -15.304 1.00 92.44 186 SER A O 1
ATOM 1475 N N . GLU A 1 187 ? 11.211 8.810 -13.568 1.00 94.38 187 GLU A N 1
ATOM 1476 C CA . GLU A 1 187 ? 12.468 8.527 -12.870 1.00 94.38 187 GLU A CA 1
ATOM 1477 C C . GLU A 1 187 ? 12.383 7.144 -12.200 1.00 94.38 187 GLU A C 1
ATOM 1479 O O . GLU A 1 187 ? 11.281 6.632 -11.970 1.00 94.38 187 GLU A O 1
ATOM 1484 N N . ALA A 1 188 ? 13.532 6.525 -11.921 1.00 96.31 188 ALA A N 1
ATOM 1485 C CA . ALA A 1 188 ? 13.559 5.275 -11.172 1.00 96.31 188 ALA A CA 1
ATOM 1486 C C . ALA A 1 188 ? 13.302 5.554 -9.687 1.00 96.31 188 ALA A C 1
ATOM 1488 O O . ALA A 1 188 ? 14.046 6.293 -9.043 1.00 96.31 188 ALA A O 1
ATOM 1489 N N . GLU A 1 189 ? 12.255 4.949 -9.143 1.00 94.88 189 GLU A N 1
ATOM 1490 C CA . GLU A 1 189 ? 11.889 5.064 -7.736 1.00 94.88 189 GLU A CA 1
ATOM 1491 C C . GLU A 1 189 ? 12.392 3.832 -6.987 1.00 94.88 189 GLU A C 1
ATOM 1493 O O . GLU A 1 189 ? 12.111 2.704 -7.390 1.00 94.88 189 GLU A O 1
ATOM 1498 N N . LEU A 1 190 ? 13.141 4.031 -5.904 1.00 95.94 190 LEU A N 1
ATOM 1499 C CA . LEU A 1 190 ? 13.522 2.926 -5.032 1.00 95.94 190 LEU A CA 1
ATOM 1500 C C . LEU A 1 190 ? 12.300 2.515 -4.206 1.00 95.94 190 LEU A C 1
ATOM 1502 O O . LEU A 1 190 ? 11.735 3.342 -3.492 1.00 95.94 190 LEU A O 1
ATOM 1506 N N . VAL A 1 191 ? 11.898 1.253 -4.301 1.00 94.38 191 VAL A N 1
ATOM 1507 C CA . VAL A 1 191 ? 10.738 0.705 -3.592 1.00 94.38 191 VAL A CA 1
ATOM 1508 C C . VAL A 1 191 ? 11.072 -0.661 -3.007 1.00 94.38 191 VAL A C 1
ATOM 1510 O O . VAL A 1 191 ? 11.943 -1.379 -3.500 1.00 94.38 191 VAL A O 1
ATOM 1513 N N . ILE A 1 192 ? 10.352 -1.051 -1.960 1.00 91.94 192 ILE A N 1
ATOM 1514 C CA . ILE A 1 192 ? 10.380 -2.424 -1.457 1.00 91.94 192 ILE A CA 1
ATOM 1515 C C . ILE A 1 192 ? 9.230 -3.174 -2.112 1.00 91.94 192 ILE A C 1
ATOM 1517 O O . ILE A 1 192 ? 8.060 -2.882 -1.868 1.00 91.94 192 ILE A O 1
ATOM 1521 N N . GLN A 1 193 ? 9.557 -4.162 -2.932 1.00 88.50 193 GLN A N 1
ATOM 1522 C CA . GLN A 1 193 ? 8.576 -5.105 -3.433 1.00 88.50 193 GLN A CA 1
ATOM 1523 C C . GLN A 1 193 ? 8.150 -6.003 -2.266 1.00 88.50 193 GLN A C 1
ATOM 1525 O O . GLN A 1 193 ? 8.956 -6.775 -1.734 1.00 88.50 193 GLN A O 1
ATOM 1530 N N . SER A 1 194 ? 6.890 -5.869 -1.841 1.00 78.31 194 SER A N 1
ATOM 1531 C CA . SER A 1 194 ? 6.309 -6.765 -0.843 1.00 78.31 194 SER A CA 1
ATOM 1532 C C . SER A 1 194 ? 6.222 -8.179 -1.404 1.00 78.31 194 SER A C 1
ATOM 1534 O O . SER A 1 194 ? 6.006 -8.395 -2.598 1.00 78.31 194 SER A O 1
ATOM 1536 N N . SER A 1 195 ? 6.410 -9.160 -0.532 1.00 66.69 195 SER A N 1
ATOM 1537 C CA . SER A 1 195 ? 6.213 -10.537 -0.933 1.00 66.69 195 SER A CA 1
ATOM 1538 C C . SER A 1 195 ? 4.724 -10.831 -1.070 1.00 66.69 195 SER A C 1
ATOM 1540 O O . SER A 1 195 ? 3.978 -10.726 -0.101 1.00 66.69 195 SER A O 1
ATOM 1542 N N . ALA A 1 196 ? 4.290 -11.227 -2.267 1.00 49.03 196 ALA A N 1
ATOM 1543 C CA . ALA A 1 196 ? 2.893 -11.570 -2.534 1.00 49.03 196 ALA A CA 1
ATOM 1544 C C . ALA A 1 196 ? 2.451 -12.900 -1.879 1.00 49.03 196 ALA A C 1
ATOM 1546 O O . ALA A 1 196 ? 1.266 -13.240 -1.901 1.00 49.03 196 ALA A O 1
ATOM 1547 N N . ALA A 1 197 ? 3.385 -13.686 -1.330 1.00 47.66 197 ALA A N 1
ATOM 1548 C CA . ALA A 1 197 ? 3.115 -14.967 -0.685 1.00 47.66 197 ALA A CA 1
ATOM 1549 C C . ALA A 1 197 ? 4.189 -15.294 0.361 1.00 47.66 197 ALA A C 1
ATOM 1551 O O . ALA A 1 197 ? 5.350 -14.964 0.181 1.00 47.66 197 ALA A O 1
ATOM 1552 N N . LEU A 1 198 ? 3.855 -16.082 1.387 1.00 46.50 198 LEU A N 1
ATOM 1553 C CA . LEU A 1 198 ? 4.763 -16.533 2.468 1.00 46.50 198 LEU A CA 1
ATOM 1554 C C . LEU A 1 198 ? 6.078 -17.238 2.025 1.00 46.50 198 LEU A C 1
ATOM 1556 O O . LEU A 1 198 ? 6.815 -17.736 2.871 1.00 46.50 198 LEU A O 1
ATOM 1560 N N . ARG A 1 199 ? 6.351 -17.376 0.721 1.00 45.97 199 ARG A N 1
ATOM 1561 C CA . ARG A 1 199 ? 7.489 -18.116 0.154 1.00 45.97 199 ARG A CA 1
ATOM 1562 C C . ARG A 1 199 ? 8.620 -17.250 -0.386 1.00 45.97 199 ARG A C 1
ATOM 1564 O O . ARG A 1 199 ? 9.704 -17.788 -0.583 1.00 45.97 199 ARG A O 1
ATOM 1571 N N . GLU A 1 200 ? 8.389 -15.965 -0.623 1.00 62.06 200 GLU A N 1
ATOM 1572 C CA . GLU A 1 200 ? 9.440 -15.045 -1.065 1.00 62.06 200 GLU A CA 1
ATOM 1573 C C . GLU A 1 200 ? 9.675 -14.006 0.034 1.00 62.06 200 GLU A C 1
ATOM 1575 O O . GLU A 1 200 ? 8.749 -13.638 0.754 1.00 62.06 200 GLU A O 1
ATOM 1580 N N . SER A 1 201 ? 10.916 -13.585 0.246 1.00 73.31 201 SER A N 1
ATOM 1581 C CA . SER A 1 201 ? 11.202 -12.436 1.105 1.00 73.31 201 SER A CA 1
ATOM 1582 C C . SER A 1 201 ? 10.921 -11.154 0.323 1.00 73.31 201 SER A C 1
ATOM 1584 O O . SER A 1 201 ? 11.030 -11.153 -0.906 1.00 73.31 201 SER A O 1
ATOM 1586 N N . SER A 1 202 ? 10.578 -10.057 1.003 1.00 87.31 202 SER A N 1
ATOM 1587 C CA . SER A 1 202 ? 10.555 -8.757 0.329 1.00 87.31 202 SER A CA 1
ATOM 1588 C C . SER A 1 202 ? 11.942 -8.437 -0.241 1.00 87.31 202 SER A C 1
ATOM 1590 O O . SER A 1 202 ? 12.961 -8.990 0.184 1.00 87.31 202 SER A O 1
ATOM 1592 N N . ARG A 1 203 ? 11.999 -7.556 -1.234 1.00 88.38 203 ARG A N 1
ATOM 1593 C CA . ARG A 1 203 ? 13.273 -7.126 -1.820 1.00 88.38 203 ARG A CA 1
ATOM 1594 C C . ARG A 1 203 ? 13.221 -5.679 -2.247 1.00 88.38 203 ARG A C 1
ATOM 1596 O O . ARG A 1 203 ? 12.162 -5.153 -2.582 1.00 88.38 203 ARG A O 1
ATOM 1603 N N . LEU A 1 204 ? 14.389 -5.062 -2.243 1.00 92.69 204 LEU A N 1
ATOM 1604 C CA . LEU A 1 204 ? 14.577 -3.700 -2.697 1.00 92.69 204 LEU A CA 1
ATOM 1605 C C . LEU A 1 204 ? 14.741 -3.696 -4.217 1.00 92.69 204 LEU A C 1
ATOM 1607 O O . LEU A 1 204 ? 15.507 -4.496 -4.748 1.00 92.69 204 LEU A O 1
ATOM 1611 N N . VAL A 1 205 ? 14.016 -2.820 -4.908 1.00 94.56 205 VAL A N 1
ATOM 1612 C CA . VAL A 1 205 ? 14.053 -2.702 -6.370 1.00 94.56 205 VAL A CA 1
ATOM 1613 C C . VAL A 1 205 ? 13.971 -1.242 -6.788 1.00 94.56 205 VAL A C 1
ATOM 1615 O O . VAL A 1 205 ? 13.314 -0.432 -6.133 1.00 94.56 205 VAL A O 1
ATOM 1618 N N . TYR A 1 206 ? 14.590 -0.903 -7.912 1.00 97.12 206 TYR A N 1
ATOM 1619 C CA . TYR A 1 206 ? 14.223 0.297 -8.649 1.00 97.12 206 TYR A CA 1
ATOM 1620 C C . TYR A 1 206 ? 13.021 -0.007 -9.534 1.00 97.12 206 TYR A C 1
ATOM 1622 O O . TYR A 1 206 ? 13.085 -0.894 -10.380 1.00 97.12 206 TYR A O 1
ATOM 1630 N N . ARG A 1 207 ? 11.937 0.750 -9.376 1.00 95.38 207 ARG A N 1
ATOM 1631 C CA . ARG A 1 207 ? 10.774 0.710 -10.260 1.00 95.38 207 ARG A CA 1
ATOM 1632 C C . ARG A 1 207 ? 10.821 1.869 -11.240 1.00 95.38 207 ARG A C 1
ATOM 1634 O O . ARG A 1 207 ? 10.895 3.030 -10.843 1.00 95.38 207 ARG A O 1
ATOM 1641 N N . VAL A 1 208 ? 10.708 1.548 -12.522 1.00 96.88 208 VAL A N 1
ATOM 1642 C CA . VAL A 1 208 ? 10.609 2.523 -13.608 1.00 96.88 208 VAL A CA 1
ATOM 1643 C C . VAL A 1 208 ? 9.287 2.314 -14.331 1.00 96.88 208 VAL A C 1
ATOM 1645 O O . VAL A 1 208 ? 9.023 1.223 -14.829 1.00 96.88 208 VAL A O 1
ATOM 1648 N N . LEU A 1 209 ? 8.463 3.358 -14.405 1.00 92.38 209 LEU A N 1
ATOM 1649 C CA . LEU A 1 209 ? 7.210 3.335 -15.153 1.00 92.38 209 LEU A CA 1
ATOM 1650 C C . LEU A 1 209 ? 7.445 3.808 -16.586 1.00 92.38 209 LEU A C 1
ATOM 1652 O O . LEU A 1 209 ? 8.106 4.826 -16.813 1.00 92.38 209 LEU A O 1
ATOM 1656 N N . ALA A 1 210 ? 6.869 3.096 -17.546 1.00 91.25 210 ALA A N 1
ATOM 1657 C CA . ALA A 1 210 ? 6.968 3.399 -18.964 1.00 91.25 210 ALA A CA 1
ATOM 1658 C C . ALA A 1 210 ? 5.583 3.331 -19.608 1.00 91.25 210 ALA A C 1
ATOM 1660 O O . ALA A 1 210 ? 4.922 2.298 -19.570 1.00 91.25 210 ALA A O 1
ATOM 1661 N N . MET A 1 211 ? 5.139 4.433 -20.214 1.00 85.50 211 MET A N 1
ATOM 1662 C CA . MET A 1 211 ? 3.760 4.564 -20.688 1.00 85.50 211 MET A CA 1
ATOM 1663 C C . MET A 1 211 ? 3.668 5.111 -22.114 1.00 85.50 211 MET A C 1
ATOM 1665 O O . MET A 1 211 ? 4.423 6.003 -22.521 1.00 85.50 211 MET A O 1
ATOM 1669 N N . ASN A 1 212 ? 2.668 4.629 -22.847 1.00 84.12 212 ASN A N 1
ATOM 1670 C CA . ASN A 1 212 ? 2.137 5.247 -24.050 1.00 84.12 212 ASN A CA 1
ATOM 1671 C C . ASN A 1 212 ? 0.656 5.585 -23.812 1.00 84.12 212 ASN A C 1
ATOM 1673 O O . ASN A 1 212 ? -0.159 4.679 -23.675 1.00 84.12 212 ASN A O 1
ATOM 1677 N N . PRO A 1 213 ? 0.282 6.872 -23.730 1.00 76.88 213 PRO A N 1
ATOM 1678 C CA . PRO A 1 213 ? -1.104 7.263 -23.499 1.00 76.88 213 PRO A CA 1
ATOM 1679 C C . PRO A 1 213 ? -1.943 7.326 -24.786 1.00 76.88 213 PRO A C 1
ATOM 1681 O O . PRO A 1 213 ? -3.121 7.673 -24.709 1.00 76.88 213 PRO A O 1
ATOM 1684 N N . GLU A 1 214 ? -1.356 7.084 -25.964 1.00 77.88 214 GLU A N 1
ATOM 1685 C CA . GLU A 1 214 ? -2.077 7.150 -27.238 1.00 77.88 214 GLU A CA 1
ATOM 1686 C C . GLU A 1 214 ? -3.134 6.034 -27.300 1.00 77.88 214 GLU A C 1
ATOM 1688 O O . GLU A 1 214 ? -2.770 4.863 -27.216 1.00 77.88 214 GLU A O 1
ATOM 1693 N N . PRO A 1 215 ? -4.434 6.337 -27.484 1.00 74.88 215 PRO A N 1
ATOM 1694 C CA . PRO A 1 215 ? -5.491 5.323 -27.434 1.00 74.88 215 PRO A CA 1
ATOM 1695 C C . PRO A 1 215 ? -5.320 4.144 -28.401 1.00 74.88 215 PRO A C 1
ATOM 1697 O O . PRO A 1 215 ? -5.801 3.050 -28.115 1.00 74.88 215 PRO A O 1
ATOM 1700 N N . ALA A 1 216 ? -4.659 4.352 -29.543 1.00 77.50 216 ALA A N 1
ATOM 1701 C CA . ALA A 1 216 ? -4.392 3.294 -30.519 1.00 77.50 216 ALA A CA 1
ATOM 1702 C C . ALA A 1 216 ? -3.243 2.351 -30.111 1.00 77.50 216 ALA A C 1
ATOM 1704 O O . ALA A 1 216 ? -3.153 1.244 -30.637 1.00 77.50 216 ALA A O 1
ATOM 1705 N N . GLU A 1 217 ? -2.378 2.783 -29.193 1.00 80.50 217 GLU A N 1
ATOM 1706 C CA . GLU A 1 217 ? -1.141 2.104 -28.793 1.00 80.50 217 GLU A CA 1
ATOM 1707 C C . GLU A 1 217 ? -0.947 2.184 -27.271 1.00 80.50 217 GLU A C 1
ATOM 1709 O O . GLU A 1 217 ? 0.172 2.354 -26.788 1.00 80.50 217 GLU A O 1
ATOM 1714 N N . ILE A 1 218 ? -2.047 2.124 -26.510 1.00 80.25 218 ILE A N 1
ATOM 1715 C CA . ILE A 1 218 ? -1.994 2.331 -25.065 1.00 80.25 218 ILE A CA 1
ATOM 1716 C C . ILE A 1 218 ? -1.093 1.278 -24.416 1.00 80.25 218 ILE A C 1
ATOM 1718 O O . ILE A 1 218 ? -1.251 0.078 -24.640 1.00 80.25 218 ILE A O 1
ATOM 1722 N N . ALA A 1 219 ? -0.143 1.748 -23.619 1.00 83.38 219 ALA A N 1
ATOM 1723 C CA . ALA A 1 219 ? 0.811 0.922 -22.900 1.00 83.38 219 ALA A CA 1
ATOM 1724 C C . ALA A 1 219 ? 1.046 1.530 -21.519 1.00 83.38 219 ALA A C 1
ATOM 1726 O O . ALA A 1 219 ? 1.202 2.746 -21.399 1.00 83.38 219 ALA A O 1
ATOM 1727 N N . ASP A 1 220 ? 1.099 0.691 -20.496 1.00 84.25 220 ASP A N 1
ATOM 1728 C CA . ASP A 1 220 ? 1.545 1.071 -19.163 1.00 84.25 220 ASP A CA 1
ATOM 1729 C C . ASP A 1 220 ? 2.330 -0.110 -18.602 1.00 84.25 220 ASP A C 1
ATOM 1731 O O . ASP A 1 220 ? 1.806 -1.221 -18.508 1.00 84.25 220 ASP A O 1
ATOM 1735 N N . TRP A 1 221 ? 3.611 0.107 -18.337 1.00 90.06 221 TRP A N 1
ATOM 1736 C CA . TRP A 1 221 ? 4.551 -0.922 -17.925 1.00 90.06 221 TRP A CA 1
ATOM 1737 C C . TRP A 1 221 ? 5.300 -0.473 -16.680 1.00 90.06 221 TRP A C 1
ATOM 1739 O O . TRP A 1 221 ? 5.698 0.690 -16.581 1.00 90.06 221 TRP A O 1
ATOM 1749 N N . SER A 1 222 ? 5.582 -1.410 -15.780 1.00 91.50 222 SER A N 1
ATOM 1750 C CA . SER A 1 222 ? 6.587 -1.229 -14.738 1.00 91.50 222 SER A CA 1
ATOM 1751 C C . SER A 1 222 ? 7.758 -2.182 -14.972 1.00 91.50 222 SER A C 1
ATOM 1753 O O . SER A 1 222 ? 7.582 -3.377 -15.203 1.00 91.50 222 SER A O 1
ATOM 1755 N N . VAL A 1 223 ? 8.972 -1.635 -14.963 1.00 95.69 223 VAL A N 1
ATOM 1756 C CA . VAL A 1 223 ? 10.223 -2.392 -15.065 1.00 95.69 223 VAL A CA 1
ATOM 1757 C C . VAL A 1 223 ? 10.910 -2.333 -13.711 1.00 95.69 223 VAL A C 1
ATOM 1759 O O . VAL A 1 223 ? 11.160 -1.242 -13.191 1.00 95.69 223 VAL A O 1
ATOM 1762 N N . LEU A 1 224 ? 11.188 -3.500 -13.136 1.00 95.19 224 LEU A N 1
ATOM 1763 C CA . LEU A 1 224 ? 11.834 -3.648 -11.840 1.00 95.19 224 LEU A CA 1
ATOM 1764 C C . LEU A 1 224 ? 13.285 -4.066 -12.034 1.00 95.19 224 LEU A C 1
ATOM 1766 O O . LEU A 1 224 ? 13.571 -5.120 -12.602 1.00 95.19 224 LEU A O 1
ATOM 1770 N N . VAL A 1 225 ? 14.189 -3.226 -11.549 1.00 96.69 225 VAL A N 1
ATOM 1771 C CA . VAL A 1 225 ? 15.634 -3.364 -11.714 1.00 96.69 225 VAL A CA 1
ATOM 1772 C C . VAL A 1 225 ? 16.269 -3.618 -10.352 1.00 96.69 225 VAL A C 1
ATOM 1774 O O . VAL A 1 225 ? 15.953 -2.935 -9.375 1.00 96.69 225 VAL A O 1
ATOM 1777 N N . ASP A 1 226 ? 17.169 -4.592 -10.286 1.00 95.25 226 ASP A N 1
ATOM 1778 C CA . ASP A 1 226 ? 17.984 -4.854 -9.104 1.00 95.25 226 ASP A CA 1
ATOM 1779 C C . ASP A 1 226 ? 18.890 -3.639 -8.801 1.00 95.25 226 ASP A C 1
ATOM 1781 O O . ASP A 1 226 ? 19.623 -3.189 -9.689 1.00 95.25 226 ASP A O 1
ATOM 1785 N N . PRO A 1 227 ? 18.855 -3.072 -7.581 1.00 95.31 227 PRO A N 1
ATOM 1786 C CA . PRO A 1 227 ? 19.598 -1.860 -7.252 1.00 95.31 227 PRO A CA 1
ATOM 1787 C C . PRO A 1 227 ? 21.098 -2.100 -7.004 1.00 95.31 227 PRO A C 1
ATOM 1789 O O . PRO A 1 227 ? 21.860 -1.131 -6.944 1.00 95.31 227 PRO A O 1
ATOM 1792 N N . GLU A 1 228 ? 21.537 -3.351 -6.857 1.00 94.50 228 GLU A N 1
ATOM 1793 C CA . GLU A 1 228 ? 22.937 -3.735 -6.669 1.00 94.50 228 GLU A CA 1
ATOM 1794 C C . GLU A 1 228 ? 23.612 -4.018 -8.017 1.00 94.50 228 GLU A C 1
ATOM 1796 O O . GLU A 1 228 ? 24.659 -3.441 -8.324 1.00 94.50 228 GLU A O 1
ATOM 1801 N N . PHE A 1 229 ? 23.002 -4.881 -8.836 1.00 94.69 229 PHE A N 1
ATOM 1802 C CA . PHE A 1 229 ? 23.627 -5.408 -10.058 1.00 94.69 229 PHE A CA 1
ATOM 1803 C C . PHE A 1 229 ? 23.036 -4.863 -11.359 1.00 94.69 229 PHE A C 1
ATOM 1805 O O . PHE A 1 229 ? 23.711 -4.893 -12.389 1.00 94.69 229 PHE A O 1
ATOM 1812 N N . GLY A 1 230 ? 21.811 -4.335 -11.328 1.00 95.62 230 GLY A N 1
ATOM 1813 C CA . GLY A 1 230 ? 21.127 -3.834 -12.522 1.00 95.62 230 GLY A CA 1
ATOM 1814 C C . GLY A 1 230 ? 20.416 -4.899 -13.350 1.00 95.62 230 GLY A C 1
ATOM 1815 O O . GLY A 1 230 ? 19.983 -4.607 -14.463 1.00 95.62 230 GLY A O 1
ATOM 1816 N N . ASP A 1 231 ? 20.287 -6.118 -12.832 1.00 96.62 231 ASP A N 1
ATOM 1817 C CA . ASP A 1 231 ? 19.501 -7.162 -13.481 1.00 96.62 231 ASP A CA 1
ATOM 1818 C C . ASP A 1 231 ? 18.027 -6.740 -13.572 1.00 96.62 231 ASP A C 1
ATOM 1820 O O . ASP A 1 231 ? 17.457 -6.196 -12.621 1.00 96.62 231 ASP A O 1
ATOM 1824 N N . ILE A 1 232 ? 17.384 -7.012 -14.710 1.00 96.44 232 ILE A N 1
ATOM 1825 C CA . ILE A 1 232 ? 15.934 -6.848 -14.838 1.00 96.44 232 ILE A CA 1
ATOM 1826 C C . ILE A 1 232 ? 15.269 -8.014 -14.112 1.00 96.44 232 ILE A C 1
ATOM 1828 O O . ILE A 1 232 ? 15.320 -9.161 -14.557 1.00 96.44 232 ILE A O 1
ATOM 1832 N N . LEU A 1 233 ? 14.655 -7.715 -12.973 1.00 92.81 233 LEU A N 1
ATOM 1833 C CA . LEU A 1 233 ? 13.995 -8.705 -12.131 1.00 92.81 233 LEU A CA 1
ATOM 1834 C C . LEU A 1 233 ? 12.601 -9.039 -12.655 1.00 92.81 233 LEU A C 1
ATOM 1836 O O . LEU A 1 233 ? 12.168 -10.189 -12.580 1.00 92.81 233 LEU A O 1
ATOM 1840 N N . GLU A 1 234 ? 11.887 -8.030 -13.155 1.00 91.88 234 GLU A N 1
ATOM 1841 C CA . GLU A 1 234 ? 10.508 -8.177 -13.607 1.00 91.88 234 GLU A CA 1
ATOM 1842 C C . GLU A 1 234 ? 10.112 -7.063 -14.584 1.00 91.88 234 GLU A C 1
ATOM 1844 O O . GLU A 1 234 ? 10.545 -5.919 -14.449 1.00 91.88 234 GLU A O 1
ATOM 1849 N N . VAL A 1 235 ? 9.239 -7.391 -15.538 1.00 93.81 235 VAL A N 1
ATOM 1850 C CA . VAL A 1 235 ? 8.536 -6.425 -16.392 1.00 93.81 235 VAL A CA 1
ATOM 1851 C C . VAL A 1 235 ? 7.048 -6.740 -16.306 1.00 93.81 235 VAL A C 1
ATOM 1853 O O . VAL A 1 235 ? 6.631 -7.857 -16.623 1.00 93.81 235 VAL A O 1
ATOM 1856 N N . ARG A 1 236 ? 6.241 -5.775 -15.866 1.00 89.06 236 ARG A N 1
ATOM 1857 C CA . ARG A 1 236 ? 4.805 -5.951 -15.619 1.00 89.06 236 ARG A CA 1
ATOM 1858 C C . ARG A 1 236 ? 3.987 -5.047 -16.511 1.00 89.06 236 ARG A C 1
ATOM 1860 O O . ARG A 1 236 ? 4.321 -3.879 -16.680 1.00 89.06 236 ARG A O 1
ATOM 1867 N N . ASN A 1 237 ? 2.890 -5.586 -17.029 1.00 85.69 237 ASN A N 1
ATOM 1868 C CA . ASN A 1 237 ? 1.853 -4.780 -17.655 1.00 85.69 237 ASN A CA 1
ATOM 1869 C C . ASN A 1 237 ? 0.946 -4.208 -16.558 1.00 85.69 237 ASN A C 1
ATOM 1871 O O . ASN A 1 237 ? 0.297 -4.968 -15.840 1.00 85.69 237 ASN A O 1
ATOM 1875 N N . GLU A 1 238 ? 0.907 -2.885 -16.448 1.00 79.12 238 GLU A N 1
ATOM 1876 C CA . GLU A 1 238 ? 0.108 -2.137 -15.474 1.00 79.12 238 GLU A CA 1
ATOM 1877 C C . GLU A 1 238 ? -1.265 -1.730 -16.037 1.00 79.12 238 GLU A C 1
ATOM 1879 O O . GLU A 1 238 ? -2.091 -1.153 -15.326 1.00 79.12 238 GLU A O 1
ATOM 1884 N N . ILE A 1 239 ? -1.562 -2.053 -17.304 1.00 71.38 239 ILE A N 1
ATOM 1885 C CA . ILE A 1 239 ? -2.903 -1.856 -17.854 1.00 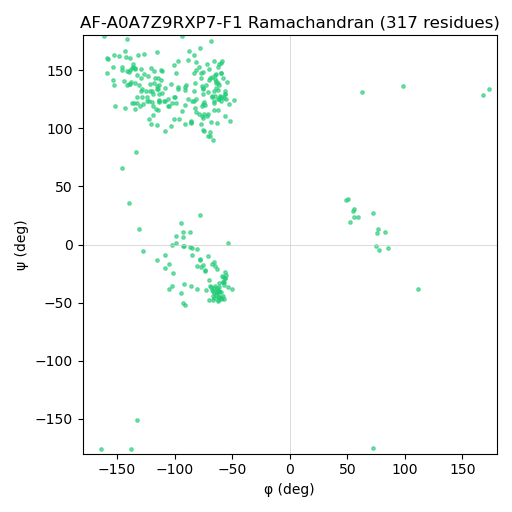71.38 239 ILE A CA 1
ATOM 1886 C C . ILE A 1 239 ? -3.865 -2.824 -17.173 1.00 71.38 239 ILE A C 1
ATOM 1888 O O . ILE A 1 239 ? -3.950 -4.013 -17.486 1.00 71.38 239 ILE A O 1
ATOM 1892 N N . ILE A 1 240 ? -4.678 -2.267 -16.285 1.00 57.56 240 ILE A N 1
ATOM 1893 C CA . ILE A 1 240 ? -5.834 -2.952 -15.728 1.00 57.56 240 ILE A CA 1
ATOM 1894 C C . ILE A 1 240 ? -7.006 -2.738 -16.689 1.00 57.56 240 ILE A C 1
ATOM 1896 O O . ILE A 1 240 ? -7.618 -1.670 -16.726 1.00 57.56 240 ILE A O 1
ATOM 1900 N N . HIS A 1 241 ? -7.358 -3.772 -17.453 1.00 56.62 241 HIS A N 1
ATOM 1901 C CA . HIS A 1 241 ? -8.639 -3.812 -18.155 1.00 56.62 241 HIS A CA 1
ATOM 1902 C C . HIS A 1 241 ? -9.755 -3.956 -17.114 1.00 56.62 241 HIS A C 1
ATOM 1904 O O . HIS A 1 241 ? -10.030 -5.056 -16.640 1.00 56.62 241 HIS A O 1
ATOM 1910 N N . THR A 1 242 ? -10.375 -2.846 -16.715 1.00 55.47 242 THR A N 1
ATOM 1911 C CA . THR A 1 242 ? -11.565 -2.892 -15.862 1.00 55.47 242 THR A CA 1
ATOM 1912 C C . THR A 1 242 ? -12.785 -2.691 -16.733 1.00 55.47 242 THR A C 1
ATOM 1914 O O . THR A 1 242 ? -13.081 -1.585 -17.179 1.00 55.47 242 THR A O 1
ATOM 1917 N N . ASP A 1 243 ? -13.550 -3.753 -16.944 1.00 69.00 243 ASP A N 1
ATOM 1918 C CA . ASP A 1 243 ? -14.884 -3.572 -17.487 1.00 69.00 243 ASP A CA 1
ATOM 1919 C C . ASP A 1 243 ? -15.760 -2.852 -16.456 1.00 69.00 243 ASP A C 1
ATOM 1921 O O . ASP A 1 243 ? -15.898 -3.273 -15.301 1.00 69.00 243 ASP A O 1
ATOM 1925 N N . ILE A 1 244 ? -16.389 -1.759 -16.877 1.00 75.94 244 ILE A N 1
ATOM 1926 C CA . ILE A 1 244 ? -17.391 -1.078 -16.070 1.00 75.94 244 ILE A CA 1
ATOM 1927 C C . ILE A 1 244 ? -18.667 -1.906 -16.149 1.00 75.94 244 ILE A C 1
ATOM 1929 O O . ILE A 1 244 ? -19.325 -1.980 -17.189 1.00 75.94 244 ILE A O 1
ATOM 1933 N N . ASN A 1 245 ? -19.008 -2.518 -15.022 1.00 85.94 245 ASN A N 1
ATOM 1934 C CA . ASN A 1 245 ? -20.248 -3.249 -14.830 1.00 85.94 245 ASN A CA 1
ATOM 1935 C C . ASN A 1 245 ? -21.267 -2.344 -14.139 1.00 85.94 245 ASN A C 1
ATOM 1937 O O . ASN A 1 245 ? -20.954 -1.699 -13.137 1.00 85.94 245 ASN A O 1
ATOM 1941 N N . GLY A 1 246 ? -22.498 -2.314 -14.637 1.00 88.81 246 GLY A N 1
ATOM 1942 C CA . GLY A 1 246 ? -23.558 -1.538 -14.005 1.00 88.81 246 GLY A CA 1
ATOM 1943 C C . GLY A 1 246 ? -24.949 -1.922 -14.478 1.00 88.81 246 GLY A C 1
A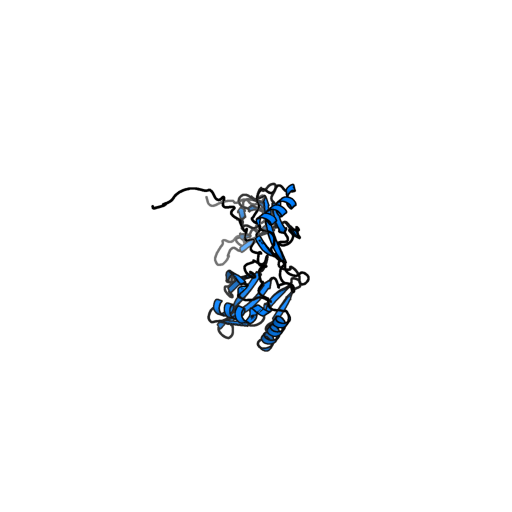TOM 1944 O O . GLY A 1 246 ? -25.128 -2.864 -15.247 1.00 88.81 246 GLY A O 1
ATOM 1945 N N . ALA A 1 247 ? -25.947 -1.183 -13.996 1.00 89.88 247 ALA A N 1
ATOM 1946 C CA . ALA A 1 247 ? -27.326 -1.329 -14.436 1.00 89.88 247 ALA A CA 1
ATOM 1947 C C . ALA A 1 247 ? -27.999 0.035 -14.603 1.00 89.88 247 ALA A C 1
ATOM 1949 O O . ALA A 1 247 ? -27.851 0.917 -13.755 1.00 89.88 247 ALA A O 1
ATOM 1950 N N . VAL A 1 248 ? -28.777 0.197 -15.672 1.00 87.94 248 VAL A N 1
ATOM 1951 C CA . VAL A 1 248 ? -29.636 1.364 -15.870 1.00 87.94 248 VAL A CA 1
ATOM 1952 C C . VAL A 1 248 ? -30.987 1.101 -15.215 1.00 87.94 248 VAL A C 1
ATOM 1954 O O . VAL A 1 248 ? -31.655 0.102 -15.490 1.00 87.94 248 VAL A O 1
ATOM 1957 N N . ARG A 1 249 ? -31.397 2.010 -14.326 1.00 87.69 249 ARG A N 1
ATOM 1958 C CA . ARG A 1 249 ? -32.672 1.941 -13.604 1.00 87.69 249 ARG A CA 1
ATOM 1959 C C . ARG A 1 249 ? -33.449 3.237 -13.781 1.00 87.69 249 ARG A C 1
ATOM 1961 O O . ARG A 1 249 ? -32.863 4.312 -13.869 1.00 87.69 249 ARG A O 1
ATOM 1968 N N . GLY A 1 250 ? -34.769 3.121 -13.818 1.00 85.25 250 GLY A N 1
ATOM 1969 C CA . GLY A 1 250 ? -35.696 4.238 -13.933 1.00 85.25 250 GLY A CA 1
ATOM 1970 C C . GLY A 1 250 ? -36.869 4.072 -12.976 1.00 85.25 250 GLY A C 1
ATOM 1971 O O . GLY A 1 250 ? -37.241 2.953 -12.619 1.00 85.25 250 GLY A O 1
ATOM 1972 N N . ARG A 1 251 ? -37.464 5.193 -12.564 1.00 84.31 251 ARG A N 1
ATOM 1973 C CA . ARG A 1 251 ? -38.661 5.201 -11.720 1.00 84.31 251 ARG A CA 1
ATOM 1974 C C . ARG A 1 251 ? -39.910 5.071 -12.572 1.00 84.31 251 ARG A C 1
ATOM 1976 O O . ARG A 1 251 ? -40.136 5.883 -13.465 1.00 84.31 251 ARG A O 1
ATOM 1983 N N . VAL A 1 252 ? -40.719 4.060 -12.276 1.00 82.19 252 VAL A N 1
ATOM 1984 C CA . VAL A 1 252 ? -41.914 3.723 -13.049 1.00 82.19 252 VAL A CA 1
ATOM 1985 C C . VAL A 1 252 ? -43.147 3.769 -12.156 1.00 82.19 252 VAL A C 1
ATOM 1987 O O . VAL A 1 252 ? -43.172 3.196 -11.064 1.00 82.19 252 VAL A O 1
ATOM 1990 N N . ASN A 1 253 ? -44.188 4.437 -12.650 1.00 82.00 253 ASN A N 1
ATOM 1991 C CA . ASN A 1 253 ? -45.499 4.466 -12.017 1.00 82.00 253 ASN A CA 1
ATOM 1992 C C . ASN A 1 253 ? -46.131 3.075 -12.030 1.00 82.00 253 ASN A C 1
ATOM 1994 O O . ASN A 1 253 ? -46.187 2.402 -13.061 1.00 82.00 253 ASN A O 1
ATOM 1998 N N . GLN A 1 254 ? -46.652 2.650 -10.884 1.00 79.81 254 GLN A N 1
ATOM 1999 C CA . GLN A 1 254 ? -47.288 1.346 -10.774 1.00 79.81 254 GLN A CA 1
ATOM 2000 C C . GLN A 1 254 ? -48.744 1.375 -11.240 1.00 79.81 254 GLN A C 1
ATOM 2002 O O . GLN A 1 254 ? -49.467 2.353 -11.040 1.00 79.81 254 GLN A O 1
ATOM 2007 N N . ASN A 1 255 ? -49.194 0.255 -11.816 1.00 79.75 255 ASN A N 1
ATOM 2008 C CA . ASN A 1 255 ? -50.605 -0.037 -12.096 1.00 79.75 255 ASN A CA 1
ATOM 2009 C C . ASN A 1 255 ? -51.337 1.030 -12.930 1.00 79.75 255 ASN A C 1
ATOM 2011 O O . ASN A 1 255 ? -52.545 1.208 -12.773 1.00 79.75 255 ASN A O 1
ATOM 2015 N N . ASN A 1 256 ? -50.612 1.747 -13.796 1.00 77.62 256 ASN A N 1
ATOM 2016 C CA . ASN A 1 256 ? -51.145 2.849 -14.603 1.00 77.62 256 ASN A CA 1
ATOM 2017 C C . ASN A 1 256 ? -51.825 3.957 -13.764 1.00 77.62 256 ASN A C 1
ATOM 2019 O O . ASN A 1 256 ? -52.796 4.578 -14.196 1.00 77.62 256 ASN A O 1
ATOM 2023 N N . ARG A 1 257 ? -51.353 4.168 -12.530 1.00 76.81 257 ARG A N 1
ATOM 2024 C CA . ARG A 1 257 ? -51.821 5.214 -11.611 1.00 76.81 257 ARG A CA 1
ATOM 2025 C C . ARG A 1 257 ? -50.733 6.273 -11.421 1.00 76.81 257 ARG A C 1
ATOM 2027 O O . ARG A 1 257 ? -49.556 5.926 -11.489 1.00 76.81 257 ARG A O 1
ATOM 2034 N N . PRO A 1 258 ? -51.098 7.544 -11.180 1.00 77.06 258 PRO A N 1
ATOM 2035 C CA . PRO A 1 258 ? -50.116 8.600 -10.963 1.00 77.06 258 PRO A CA 1
ATOM 2036 C C . PRO A 1 258 ? -49.265 8.332 -9.716 1.00 77.06 258 PRO A C 1
ATOM 2038 O O . PRO A 1 258 ? -49.722 7.678 -8.771 1.00 77.06 258 PRO A O 1
ATOM 2041 N N . ASP A 1 259 ? -48.045 8.868 -9.723 1.00 80.62 259 ASP A N 1
ATOM 2042 C CA . ASP A 1 259 ? -47.175 8.897 -8.549 1.00 80.62 259 ASP A CA 1
ATOM 2043 C C . ASP A 1 259 ? -47.840 9.733 -7.452 1.00 80.62 259 ASP A C 1
ATOM 2045 O O . ASP A 1 259 ? -48.114 10.923 -7.620 1.00 80.62 259 ASP A O 1
ATOM 2049 N N . THR A 1 260 ? -48.171 9.085 -6.342 1.00 79.75 260 THR A N 1
ATOM 2050 C CA . THR A 1 260 ? -48.767 9.734 -5.171 1.00 79.75 260 THR A CA 1
ATOM 2051 C C . THR A 1 260 ? -48.211 9.093 -3.907 1.00 79.75 260 THR A C 1
ATOM 2053 O O . THR A 1 260 ? -47.674 7.990 -3.948 1.00 79.75 260 THR A O 1
ATOM 2056 N N . ALA A 1 261 ? -48.409 9.722 -2.746 1.00 80.50 261 ALA A N 1
ATOM 2057 C CA . ALA A 1 261 ? -47.961 9.161 -1.466 1.00 80.50 261 ALA A CA 1
ATOM 2058 C C . ALA A 1 261 ? -48.511 7.746 -1.172 1.00 80.50 261 ALA A C 1
ATOM 2060 O O . ALA A 1 261 ? -47.908 6.998 -0.409 1.00 80.50 261 ALA A O 1
ATOM 2061 N N . THR A 1 262 ? -49.642 7.367 -1.775 1.00 80.38 262 THR A N 1
ATOM 2062 C CA . THR A 1 262 ? -50.255 6.034 -1.644 1.00 80.38 262 THR A CA 1
ATOM 2063 C C . THR A 1 262 ? -50.004 5.123 -2.854 1.00 80.38 262 THR A C 1
ATOM 2065 O O . THR A 1 262 ? -50.442 3.974 -2.848 1.00 80.38 262 THR A O 1
ATOM 2068 N N . ASN A 1 263 ? -49.295 5.610 -3.878 1.00 81.31 263 ASN A N 1
ATOM 2069 C CA . ASN A 1 263 ? -48.866 4.871 -5.068 1.00 81.31 263 ASN A CA 1
ATOM 2070 C C . ASN A 1 263 ? -47.488 5.387 -5.534 1.00 81.31 263 ASN A C 1
ATOM 2072 O O . ASN A 1 263 ? -47.415 6.026 -6.587 1.00 81.31 263 ASN A O 1
ATOM 2076 N N . PRO A 1 264 ? -46.422 5.188 -4.735 1.00 82.62 264 PRO A N 1
ATOM 2077 C CA . PRO A 1 264 ? -45.099 5.694 -5.075 1.00 82.62 264 PRO A CA 1
ATOM 2078 C C . PRO A 1 264 ? -44.528 4.970 -6.300 1.00 82.62 264 PRO A C 1
ATOM 2080 O O . PRO A 1 264 ? -44.723 3.761 -6.472 1.00 82.62 264 PRO A O 1
ATOM 2083 N N . ALA A 1 265 ? -43.791 5.696 -7.139 1.00 85.12 265 ALA A N 1
ATOM 2084 C CA . ALA A 1 265 ? -43.026 5.093 -8.228 1.00 85.12 265 ALA A CA 1
ATOM 2085 C C . ALA A 1 265 ? -41.982 4.088 -7.701 1.00 85.12 265 ALA A C 1
ATOM 2087 O O . ALA A 1 265 ? -41.407 4.271 -6.625 1.00 85.12 265 ALA A O 1
ATOM 2088 N N . VAL A 1 266 ? -41.704 3.036 -8.478 1.00 87.25 266 VAL A N 1
ATOM 2089 C CA . VAL A 1 266 ? -40.695 2.021 -8.130 1.00 87.25 266 VAL A CA 1
ATOM 2090 C C . VAL A 1 266 ? -39.560 1.959 -9.133 1.00 87.25 266 VAL A C 1
ATOM 2092 O O . VAL A 1 266 ? -39.761 2.190 -10.324 1.00 87.25 266 VAL A O 1
ATOM 2095 N N . ASP A 1 267 ? -38.375 1.599 -8.647 1.00 87.94 267 ASP A N 1
ATOM 2096 C CA . ASP A 1 267 ? -37.192 1.427 -9.484 1.00 87.94 267 ASP A CA 1
ATOM 2097 C C . ASP A 1 267 ? -37.285 0.135 -10.297 1.00 87.94 267 ASP A C 1
ATOM 2099 O O . ASP A 1 267 ? -37.181 -0.972 -9.759 1.00 87.94 267 ASP A O 1
ATOM 2103 N N . GLN A 1 268 ? -37.409 0.280 -11.611 1.00 85.94 268 GLN A N 1
ATOM 2104 C CA . GLN A 1 268 ? -37.355 -0.819 -12.565 1.00 85.94 268 GLN A CA 1
ATOM 2105 C C . GLN A 1 268 ? -36.097 -0.723 -13.419 1.00 85.94 268 GLN A C 1
ATOM 2107 O O . GLN A 1 268 ? -35.563 0.361 -13.661 1.00 85.94 268 GLN A O 1
ATOM 2112 N N . ALA A 1 269 ? -35.611 -1.878 -13.859 1.00 88.06 269 ALA A N 1
ATOM 2113 C CA . ALA A 1 269 ? -34.550 -1.939 -14.846 1.00 88.06 269 ALA A CA 1
ATOM 2114 C C . ALA A 1 269 ? -35.016 -1.337 -16.176 1.00 88.06 269 ALA A C 1
ATOM 2116 O O . ALA A 1 269 ? -36.142 -1.579 -16.613 1.00 88.06 269 ALA A O 1
ATOM 2117 N N . VAL A 1 270 ? -34.136 -0.576 -16.823 1.00 86.19 270 VAL A N 1
ATOM 2118 C CA . VAL A 1 270 ? -34.389 0.007 -18.140 1.00 86.19 270 VAL A CA 1
ATOM 2119 C C . VAL A 1 270 ? -33.408 -0.608 -19.122 1.00 86.19 270 VAL A C 1
ATOM 2121 O O . VAL A 1 270 ? -32.230 -0.261 -19.144 1.00 86.19 270 VAL A O 1
ATOM 2124 N N . GLY A 1 271 ? -33.902 -1.545 -19.923 1.00 87.19 271 GLY A N 1
ATOM 2125 C CA . GLY A 1 271 ? -33.095 -2.213 -20.930 1.00 87.19 271 GLY A CA 1
ATOM 2126 C C . GLY A 1 271 ? -33.049 -1.495 -22.273 1.00 87.19 271 GLY A C 1
ATOM 2127 O O . GLY A 1 271 ? -33.863 -0.618 -22.564 1.00 87.19 271 GLY A O 1
ATOM 2128 N N . ARG A 1 272 ? -32.108 -1.913 -23.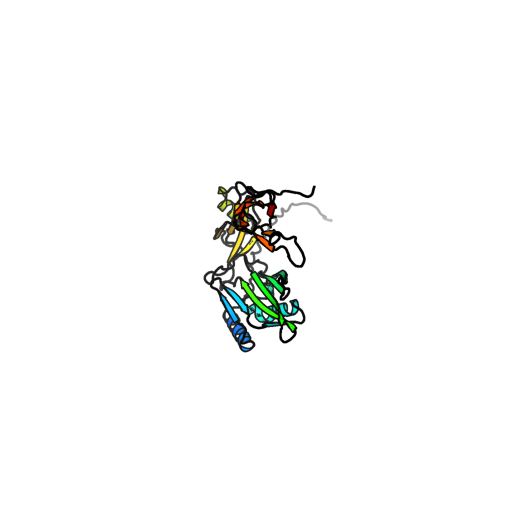127 1.00 84.94 272 ARG A N 1
ATOM 2129 C CA . ARG A 1 272 ? -31.964 -1.467 -24.529 1.00 84.94 272 ARG A CA 1
ATOM 2130 C C . ARG A 1 272 ? -31.746 0.042 -24.717 1.00 84.94 272 ARG A C 1
ATOM 2132 O O . ARG A 1 272 ? -31.998 0.580 -25.800 1.00 84.94 272 ARG A O 1
ATOM 2139 N N . VAL A 1 273 ? -31.240 0.711 -23.688 1.00 85.00 273 VAL A N 1
ATOM 2140 C CA . VAL A 1 273 ? -30.811 2.115 -23.725 1.00 85.00 273 VAL A CA 1
ATOM 2141 C C . VAL A 1 273 ? -29.296 2.212 -23.904 1.00 85.00 273 VAL A C 1
ATOM 2143 O O . VAL A 1 273 ? -28.575 1.317 -23.453 1.00 85.00 273 VAL A O 1
ATOM 2146 N N . PRO A 1 274 ? -28.789 3.252 -24.586 1.00 85.69 274 PRO A N 1
ATOM 2147 C CA . PRO A 1 274 ? -27.356 3.444 -24.735 1.00 85.69 274 PRO A CA 1
ATOM 2148 C C . PRO A 1 274 ? -26.723 3.825 -23.393 1.00 85.69 274 PRO A C 1
ATOM 2150 O O . PRO A 1 274 ? -27.298 4.585 -22.609 1.00 85.69 274 PRO A O 1
ATOM 2153 N N . VAL A 1 275 ? -25.517 3.322 -23.161 1.00 83.69 275 VAL A N 1
ATOM 2154 C CA . VAL A 1 275 ? -24.643 3.700 -22.049 1.00 83.69 275 VAL A CA 1
ATOM 2155 C C . VAL A 1 275 ? -23.283 4.041 -22.638 1.00 83.69 275 VAL A C 1
ATOM 2157 O O . VAL A 1 275 ? -22.718 3.250 -23.390 1.00 83.69 275 VAL A O 1
ATOM 2160 N N . SER A 1 276 ? -22.750 5.218 -22.334 1.00 83.75 276 SER A N 1
ATOM 2161 C CA . SER A 1 276 ? -21.455 5.655 -22.852 1.00 83.75 276 SER A CA 1
ATOM 2162 C C . SER A 1 276 ? -20.614 6.351 -21.798 1.00 83.75 276 SER A C 1
ATOM 2164 O O . SER A 1 276 ? -21.130 7.019 -20.907 1.00 83.75 276 SER A O 1
ATOM 2166 N N . ILE A 1 277 ? -19.297 6.231 -21.927 1.00 79.62 277 ILE A N 1
ATOM 2167 C CA . ILE A 1 277 ? -18.363 7.124 -21.242 1.00 79.62 277 ILE A CA 1
ATOM 2168 C C . ILE A 1 277 ? -18.370 8.455 -21.991 1.00 79.62 277 ILE A C 1
ATOM 2170 O O . ILE A 1 277 ? -18.333 8.479 -23.224 1.00 79.62 277 ILE A O 1
ATOM 2174 N N . SER A 1 278 ? -18.408 9.575 -21.268 1.00 70.50 278 SER A N 1
ATOM 2175 C CA . SER A 1 278 ? -18.295 10.900 -21.887 1.00 70.50 278 SER A CA 1
ATOM 2176 C C . SER A 1 278 ? -17.004 11.009 -22.716 1.00 70.50 278 SER A C 1
ATOM 2178 O O . SER A 1 278 ? -15.911 11.008 -22.156 1.00 70.50 278 SER A O 1
ATOM 2180 N N . GLY A 1 279 ? -17.130 11.070 -24.048 1.00 59.44 279 GLY A N 1
ATOM 2181 C CA . GLY A 1 279 ? -15.993 11.111 -24.980 1.00 59.44 279 GLY A CA 1
ATOM 2182 C C . GLY A 1 279 ? -15.282 9.771 -25.222 1.00 59.44 279 GLY A C 1
ATOM 2183 O O . GLY A 1 279 ? -14.185 9.779 -25.771 1.00 59.44 279 GLY A O 1
ATOM 2184 N N . GLY A 1 280 ? -15.874 8.641 -24.822 1.00 71.00 280 GLY A N 1
ATOM 2185 C CA . GLY A 1 280 ? -15.247 7.318 -24.902 1.00 71.00 280 GLY A CA 1
ATOM 2186 C C . GLY A 1 280 ? -16.137 6.227 -25.504 1.00 71.00 280 GLY A C 1
ATOM 2187 O O . GLY A 1 280 ? -16.999 6.485 -26.345 1.00 71.00 280 GLY A O 1
ATOM 2188 N N . SER A 1 281 ? -15.902 4.988 -25.064 1.00 66.81 281 SER A N 1
ATOM 2189 C CA . SER A 1 281 ? -16.635 3.793 -25.496 1.00 66.81 281 SER A CA 1
ATOM 2190 C C . SER A 1 281 ? -18.127 3.861 -25.156 1.00 66.81 281 SER A C 1
ATOM 2192 O O . SER A 1 281 ? -18.542 4.517 -24.196 1.00 66.81 281 SER A O 1
ATOM 2194 N N . SER A 1 282 ? -18.938 3.127 -25.921 1.00 79.75 282 SER A N 1
ATOM 2195 C CA . SER A 1 282 ? -20.376 2.983 -25.679 1.00 79.75 282 SER A CA 1
ATOM 2196 C C . SER A 1 282 ? -20.843 1.541 -25.856 1.00 79.75 282 SER A C 1
ATOM 2198 O O . SER A 1 282 ? -20.253 0.777 -26.616 1.00 79.75 282 SER A O 1
ATOM 2200 N N . THR A 1 283 ? -21.905 1.189 -25.140 1.00 83.62 283 THR A N 1
ATOM 2201 C CA . THR A 1 283 ? -22.601 -0.098 -25.196 1.00 83.62 283 THR A CA 1
ATOM 2202 C C . THR A 1 283 ? -24.112 0.129 -25.072 1.00 83.62 283 THR A C 1
ATOM 2204 O O . THR A 1 283 ? -24.569 1.259 -24.876 1.00 83.62 283 THR A O 1
ATOM 2207 N N . PHE A 1 284 ? -24.904 -0.934 -25.177 1.00 85.38 284 PHE A N 1
ATOM 2208 C CA . PHE A 1 284 ? -26.328 -0.908 -24.848 1.00 85.38 284 PHE A CA 1
ATOM 2209 C C . PHE A 1 284 ? -26.585 -1.744 -23.602 1.00 85.38 284 PHE A C 1
ATOM 2211 O O . PHE A 1 284 ? -26.010 -2.817 -23.445 1.00 85.38 284 PHE A O 1
ATOM 2218 N N . ALA A 1 285 ? -27.489 -1.269 -22.746 1.00 87.94 285 ALA A N 1
ATOM 2219 C CA . ALA A 1 285 ? -28.010 -2.089 -21.667 1.00 87.94 285 ALA A CA 1
ATOM 2220 C C . ALA A 1 285 ? -28.785 -3.291 -22.233 1.00 87.94 285 ALA A C 1
ATOM 2222 O O . ALA A 1 285 ? -29.538 -3.171 -23.210 1.00 87.94 285 ALA A O 1
ATOM 2223 N N . GLU A 1 286 ? -28.635 -4.447 -21.599 1.00 88.00 286 GLU A N 1
ATOM 2224 C CA . GLU A 1 286 ? -29.410 -5.647 -21.881 1.00 88.00 286 GLU A CA 1
ATOM 2225 C C . GLU A 1 286 ? -30.872 -5.476 -21.468 1.00 88.00 286 GLU A C 1
ATOM 2227 O O . GLU A 1 286 ? -31.274 -4.449 -20.929 1.00 88.00 286 GLU A O 1
ATOM 2232 N N . VAL A 1 287 ? -31.718 -6.465 -21.761 1.00 85.62 287 VAL A N 1
ATOM 2233 C CA . VAL A 1 287 ? -33.163 -6.390 -21.461 1.00 85.62 287 VAL A CA 1
ATOM 2234 C C . VAL A 1 287 ? -33.435 -6.164 -19.969 1.00 85.62 287 VAL A C 1
ATOM 2236 O O . VAL A 1 287 ? -34.401 -5.491 -19.621 1.00 85.62 287 VAL A O 1
ATOM 2239 N N . ASP A 1 288 ? -32.576 -6.686 -19.099 1.00 87.56 288 ASP A N 1
ATOM 2240 C CA . ASP A 1 288 ? -32.650 -6.542 -17.643 1.00 87.56 288 ASP A CA 1
ATOM 2241 C C . ASP A 1 288 ? -31.959 -5.272 -17.113 1.00 87.56 288 ASP A C 1
ATOM 2243 O O . ASP A 1 288 ? -31.782 -5.120 -15.905 1.00 87.56 288 ASP A O 1
ATOM 2247 N N . GLY A 1 289 ? -31.570 -4.355 -18.004 1.00 86.19 289 GLY A N 1
ATOM 2248 C CA . GLY A 1 289 ? -30.914 -3.096 -17.671 1.00 86.19 289 GLY A CA 1
ATOM 2249 C C . GLY A 1 289 ? -29.430 -3.222 -17.331 1.00 86.19 289 GLY A C 1
ATOM 2250 O O . GLY A 1 289 ? -28.793 -2.187 -17.150 1.00 86.19 289 GLY A O 1
ATOM 2251 N N . SER A 1 290 ? -28.866 -4.431 -17.256 1.00 92.19 290 SER A N 1
ATOM 2252 C CA . SER A 1 290 ? -27.434 -4.625 -17.006 1.00 92.19 290 SER A CA 1
ATOM 2253 C C . SER A 1 290 ? -26.588 -4.188 -18.204 1.00 92.19 290 SER A C 1
ATOM 2255 O O . SER A 1 290 ? -27.043 -4.222 -19.347 1.00 92.19 290 SER A O 1
ATOM 2257 N N . PHE A 1 291 ? -25.355 -3.749 -17.966 1.00 90.12 291 PHE A N 1
ATOM 2258 C CA . PHE A 1 291 ? -24.403 -3.452 -19.031 1.00 90.12 291 PHE A CA 1
ATOM 2259 C C . PHE A 1 291 ? -22.971 -3.792 -18.621 1.00 90.12 291 PHE A C 1
ATOM 2261 O O . PHE A 1 291 ? -22.595 -3.681 -17.452 1.00 90.12 291 PHE A O 1
ATOM 2268 N N . LEU A 1 292 ? -22.178 -4.145 -19.632 1.00 86.44 292 LEU A N 1
ATOM 2269 C CA . LEU A 1 292 ? -20.730 -4.294 -19.568 1.00 86.44 292 LEU A CA 1
ATOM 2270 C C . LEU A 1 292 ? -20.116 -3.298 -20.552 1.00 86.44 292 LEU A C 1
ATOM 2272 O O . LEU A 1 292 ? -20.402 -3.353 -21.753 1.00 86.44 292 LEU A O 1
ATOM 2276 N N . LEU A 1 293 ? -19.308 -2.370 -20.048 1.00 80.25 293 LEU A N 1
ATOM 2277 C CA . LEU A 1 293 ? -18.641 -1.358 -20.857 1.00 80.25 293 LEU A CA 1
ATOM 2278 C C . LEU A 1 293 ? -17.122 -1.452 -20.665 1.00 80.25 293 LEU A C 1
ATOM 2280 O O . LEU A 1 293 ? -16.631 -1.053 -19.608 1.00 80.25 293 LEU A O 1
ATOM 2284 N N . PRO A 1 294 ? -16.371 -1.934 -21.672 1.00 73.12 294 PRO A N 1
ATOM 2285 C CA . PRO A 1 294 ? -14.920 -2.031 -21.571 1.00 73.12 294 PRO A CA 1
ATOM 2286 C C . PRO A 1 294 ? -14.265 -0.669 -21.317 1.00 73.12 294 PRO A C 1
ATOM 2288 O O . PRO A 1 294 ? -14.497 0.288 -22.068 1.00 73.12 294 PRO A O 1
ATOM 2291 N N . HIS A 1 295 ? -13.432 -0.586 -20.276 1.00 68.00 295 HIS A N 1
ATOM 2292 C CA . HIS A 1 295 ? -12.664 0.605 -19.919 1.00 68.00 295 HIS A CA 1
ATOM 2293 C C . HIS A 1 295 ? -11.212 0.230 -19.576 1.00 68.00 295 HIS A C 1
ATOM 2295 O O . HIS A 1 295 ? -10.939 -0.587 -18.706 1.00 68.00 295 HIS A O 1
ATOM 2301 N N . GLY A 1 296 ? -10.256 0.817 -20.297 1.00 55.00 296 GLY A N 1
ATOM 2302 C CA . GLY A 1 296 ? -8.823 0.552 -20.103 1.00 55.00 296 GLY A CA 1
ATOM 2303 C C . GLY A 1 296 ? -8.122 1.508 -19.135 1.00 55.00 296 GLY A C 1
ATOM 2304 O O . GLY A 1 296 ? -6.900 1.546 -19.132 1.00 55.00 296 GLY A O 1
ATOM 2305 N N . GLY A 1 297 ? -8.867 2.339 -18.398 1.00 61.97 297 GLY A N 1
ATOM 2306 C CA . GLY A 1 297 ? -8.318 3.351 -17.492 1.00 61.97 297 GLY A CA 1
ATOM 2307 C C . GLY A 1 297 ? -8.647 3.088 -16.021 1.00 61.97 297 GLY A C 1
ATOM 2308 O O . GLY A 1 297 ? -9.522 2.291 -15.691 1.00 61.97 297 GLY A O 1
ATOM 2309 N N . THR A 1 298 ? -7.946 3.795 -15.132 1.00 55.16 298 THR A N 1
ATOM 2310 C CA . THR A 1 298 ? -8.135 3.739 -13.668 1.00 55.16 298 THR A CA 1
ATOM 2311 C C . THR A 1 298 ? -8.790 5.000 -13.094 1.00 55.16 298 THR A C 1
ATOM 2313 O O . THR A 1 298 ? -9.164 5.034 -11.922 1.00 55.16 298 THR A O 1
ATOM 2316 N N . ALA A 1 299 ? -8.949 6.049 -13.906 1.00 60.91 299 ALA A N 1
ATOM 2317 C CA . ALA A 1 299 ? -9.581 7.295 -13.491 1.00 60.91 299 ALA A CA 1
ATOM 2318 C C . ALA A 1 299 ? -11.115 7.152 -13.436 1.00 60.91 299 ALA A C 1
ATOM 2320 O O . ALA A 1 299 ? -11.698 6.518 -14.318 1.00 60.91 299 ALA A O 1
ATOM 2321 N N . PRO A 1 300 ? -11.801 7.784 -12.464 1.00 64.19 300 PRO A N 1
ATOM 2322 C CA . PRO A 1 300 ? -13.258 7.848 -12.463 1.00 64.19 300 PRO A CA 1
ATOM 2323 C C . PRO A 1 300 ? -13.789 8.456 -13.765 1.00 64.19 300 PRO A C 1
ATOM 2325 O O . PRO A 1 300 ? -13.346 9.523 -14.195 1.00 64.19 300 PRO A O 1
ATOM 2328 N N . VAL A 1 301 ? -14.777 7.800 -14.372 1.00 71.44 301 VAL A N 1
ATOM 2329 C CA . VAL A 1 301 ? -15.423 8.261 -15.604 1.00 71.44 301 VAL A CA 1
ATOM 2330 C C . VAL A 1 301 ? -16.899 8.554 -15.377 1.00 71.44 301 VAL A C 1
ATOM 2332 O O . VAL A 1 301 ? -17.594 7.842 -14.655 1.00 71.44 301 VAL A O 1
ATOM 2335 N N . ASN A 1 302 ? -17.398 9.599 -16.036 1.00 79.75 302 ASN A N 1
ATOM 2336 C CA . ASN A 1 302 ? -18.827 9.884 -16.063 1.00 79.75 302 ASN A CA 1
ATOM 2337 C C . ASN A 1 302 ? -19.506 9.013 -17.118 1.00 79.75 302 ASN A C 1
ATOM 2339 O O . ASN A 1 302 ? -19.133 9.048 -18.297 1.00 79.75 302 ASN A O 1
ATOM 2343 N N . LEU A 1 303 ? -20.525 8.276 -16.683 1.00 81.50 303 LEU A N 1
ATOM 2344 C CA . LEU A 1 303 ? -21.403 7.521 -17.563 1.00 81.50 303 LEU A CA 1
ATOM 2345 C C . LEU A 1 303 ? -22.599 8.378 -17.963 1.00 81.50 303 LEU A C 1
ATOM 2347 O O . LEU A 1 303 ? -23.266 8.981 -17.124 1.00 81.50 303 LEU A O 1
ATOM 2351 N N . ASN A 1 304 ? -22.890 8.378 -19.253 1.00 82.44 304 ASN A N 1
ATOM 2352 C CA . ASN A 1 304 ? -24.070 8.981 -19.833 1.00 82.44 304 ASN A CA 1
ATOM 2353 C C . ASN A 1 304 ? -25.012 7.872 -20.297 1.00 82.44 304 ASN A C 1
ATOM 2355 O O . ASN A 1 304 ? -24.600 6.921 -20.959 1.00 82.44 304 ASN A O 1
ATOM 2359 N N . SER A 1 305 ? -26.294 8.020 -19.986 1.00 80.69 305 SER A N 1
ATOM 2360 C CA . SER A 1 305 ? -27.357 7.199 -20.555 1.00 80.69 305 SER A CA 1
ATOM 2361 C C . SER A 1 305 ? -28.558 8.082 -20.865 1.00 80.69 305 SER A C 1
ATOM 2363 O O . SER A 1 305 ? -28.780 9.100 -20.205 1.00 80.69 305 SER A O 1
ATOM 2365 N N . SER A 1 306 ? -29.314 7.725 -21.897 1.00 76.69 306 SER A N 1
ATOM 2366 C CA . SER A 1 306 ? -30.511 8.453 -22.305 1.00 76.69 306 SER A CA 1
ATOM 2367 C C . SER A 1 306 ? -31.685 7.496 -22.468 1.00 76.69 306 SER A C 1
ATOM 2369 O O . SER A 1 306 ? -31.526 6.337 -22.844 1.00 76.69 306 SER A O 1
ATOM 2371 N N . LEU A 1 307 ? -32.900 8.001 -22.246 1.00 68.19 307 LEU A N 1
ATOM 2372 C CA . LEU A 1 307 ? -34.144 7.276 -22.532 1.00 68.19 307 LEU A CA 1
ATOM 2373 C C . LEU A 1 307 ? -34.496 7.296 -24.032 1.00 68.19 307 LEU A C 1
ATOM 2375 O O . LEU A 1 307 ? -35.658 7.195 -24.408 1.00 68.19 307 LEU A O 1
ATOM 2379 N N . VAL A 1 308 ? -33.493 7.450 -24.898 1.00 65.12 308 VAL A N 1
ATOM 2380 C CA . VAL A 1 308 ? -33.628 7.382 -26.353 1.00 65.12 308 VAL A CA 1
ATOM 2381 C C . VAL A 1 308 ? -32.719 6.255 -26.821 1.00 65.12 308 VAL A C 1
ATOM 2383 O O . VAL A 1 308 ? -31.498 6.389 -26.836 1.00 65.12 308 VAL A O 1
ATOM 2386 N N . GLY A 1 309 ? -33.320 5.118 -27.158 1.00 60.31 309 GLY A N 1
ATOM 2387 C CA . GLY A 1 309 ? -32.610 3.889 -27.512 1.00 60.31 309 GLY A CA 1
ATOM 2388 C C . GLY A 1 309 ? -33.250 3.188 -28.703 1.00 60.31 309 GLY A C 1
ATOM 2389 O O . GLY A 1 309 ? -34.219 3.681 -29.273 1.00 60.31 309 GLY A O 1
ATOM 2390 N N . GLN A 1 310 ? -32.739 2.011 -29.073 1.00 58.19 310 GLN A N 1
ATOM 2391 C CA . GLN A 1 310 ? -33.238 1.267 -30.243 1.00 58.19 310 GLN A CA 1
ATOM 2392 C C . GLN A 1 310 ? -34.735 0.926 -30.160 1.00 58.19 310 GLN A C 1
ATOM 2394 O O . GLN A 1 310 ? -35.392 0.797 -31.189 1.00 58.19 310 GLN A O 1
ATOM 2399 N N . TRP A 1 311 ? -35.268 0.800 -28.941 1.00 59.62 311 TRP A N 1
ATOM 2400 C CA . TRP A 1 311 ? -36.660 0.428 -28.671 1.00 59.62 311 TRP A CA 1
ATOM 2401 C C . TRP A 1 311 ? -37.348 1.365 -27.667 1.00 59.62 311 TRP A C 1
ATOM 2403 O O . TRP A 1 311 ? -38.413 1.033 -27.152 1.00 59.62 311 TRP A O 1
ATOM 2413 N N . VAL A 1 312 ? -36.747 2.526 -27.373 1.00 61.47 312 VAL A N 1
ATOM 2414 C CA . VAL A 1 312 ? -37.262 3.495 -26.393 1.00 61.47 312 VAL A CA 1
ATOM 2415 C C . VAL A 1 312 ? -37.445 4.847 -27.071 1.00 61.47 312 VAL A C 1
ATOM 2417 O O . VAL A 1 312 ? -36.497 5.402 -27.625 1.00 61.47 312 VAL A O 1
ATOM 2420 N N . VAL A 1 313 ? -38.668 5.376 -27.010 1.00 62.62 313 VAL A N 1
ATOM 2421 C CA . VAL A 1 313 ? -39.027 6.706 -27.511 1.00 62.62 313 VAL A CA 1
ATOM 2422 C C . VAL A 1 313 ? -39.651 7.492 -26.367 1.00 62.62 313 VAL A C 1
ATOM 2424 O O . VAL A 1 313 ? -40.618 7.039 -25.756 1.00 62.62 313 VAL A O 1
ATOM 2427 N N . VAL A 1 314 ? -39.124 8.684 -26.096 1.00 63.88 314 VAL A N 1
ATOM 2428 C CA . VAL A 1 314 ? -39.763 9.636 -25.184 1.00 63.88 314 VAL A CA 1
ATOM 2429 C C . VAL A 1 314 ? -40.855 10.368 -25.955 1.00 63.88 314 VAL A C 1
ATOM 2431 O O . VAL A 1 314 ? -40.566 11.121 -26.884 1.00 63.88 314 VAL A O 1
ATOM 2434 N N . GLN A 1 315 ? -42.109 10.151 -25.572 1.00 66.00 315 GLN A N 1
ATOM 2435 C CA . GLN A 1 315 ? -43.225 10.976 -26.023 1.00 66.00 315 GLN A CA 1
ATOM 2436 C C . GLN A 1 315 ? -43.488 12.037 -24.961 1.00 66.00 315 GLN A C 1
ATOM 2438 O O . GLN A 1 315 ? -43.947 11.729 -23.863 1.00 66.00 315 GLN A O 1
ATOM 2443 N N . ASN A 1 316 ? -43.142 13.283 -25.276 1.00 58.88 316 ASN A N 1
ATOM 2444 C CA . ASN A 1 316 ? -43.485 14.405 -24.420 1.00 58.88 316 ASN A CA 1
ATOM 2445 C C . ASN A 1 316 ? -44.899 14.888 -24.770 1.00 58.88 316 ASN A C 1
ATOM 2447 O O . ASN A 1 316 ? -45.094 15.502 -25.817 1.00 58.88 316 ASN A O 1
ATOM 2451 N N . GLU A 1 317 ? -45.877 14.598 -23.912 1.00 64.00 317 GLU A N 1
ATOM 2452 C CA . GLU A 1 317 ? -47.257 15.087 -24.072 1.00 64.00 317 GLU A CA 1
ATOM 2453 C C . GLU A 1 317 ? -47.525 16.417 -23.342 1.00 64.00 317 GLU A C 1
ATOM 2455 O O . GLU A 1 317 ? -48.617 16.973 -23.449 1.00 64.00 317 GLU A O 1
ATOM 2460 N N . ALA A 1 318 ? -46.529 16.966 -22.641 1.00 50.69 318 ALA A N 1
ATOM 2461 C CA . ALA A 1 318 ? -46.572 18.301 -22.058 1.00 50.69 318 ALA A CA 1
ATOM 2462 C C . ALA A 1 318 ? -45.628 19.210 -22.859 1.00 50.69 318 ALA A C 1
ATOM 2464 O O . ALA A 1 318 ? -44.415 19.167 -22.666 1.00 50.69 318 ALA A O 1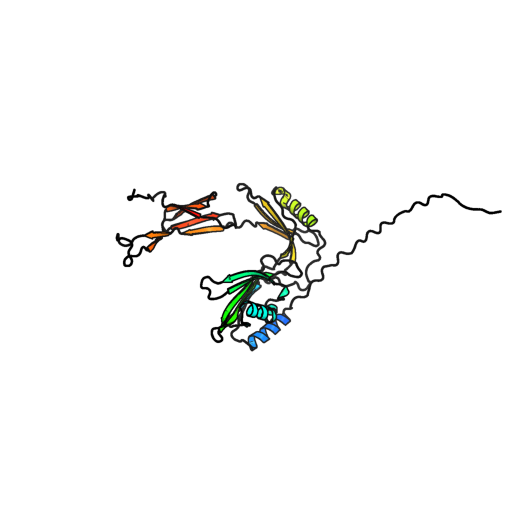
ATOM 2465 N N . GLY A 1 319 ? -46.175 19.974 -23.810 1.00 40.25 319 GLY A N 1
ATOM 2466 C CA . GLY A 1 319 ? -45.409 20.970 -24.573 1.00 40.25 319 GLY A CA 1
ATOM 2467 C C . GLY A 1 319 ? -44.571 21.896 -23.695 1.00 40.25 319 GLY A C 1
ATOM 2468 O O . GLY A 1 319 ? -45.066 22.283 -22.612 1.00 40.25 319 GLY A O 1
#

Sequence (319 aa):
MKINDGLLNSCLVLGLLVSFLAPLSAQEWSERPYETEIISAWDSLHDRYPDVRLERDQLGRTFLYGAPMSRGNTELEAVDRFLEEHAILFGIFASDLELIYETDLLDRAATVFAYRQVIDGVPVEYSAFRILVRPDLDTGEMAVVYAAGHVALEPLMGYAPVVLSPEQALLLAREEMAAEKLPRWSEAELVIQSSAALRESSRLVYRVLAMNPEPAEIADWSVLVDPEFGDILEVRNEIIHTDINGAVRGRVNQNNRPDTATNPAVDQAVGRVPVSISGGSSTFAEVDGSFLLPHGGTAPVNLNSSLVGQWVVVQNEAG

Secondary structure (DSSP, 8-state):
------------------------PPP-PPPPPPHHHHHHHHHHHHHH-TT-EEEE-TT--EEEEEEEEEEESSHHHHHHHHHHHHGGGGT--GGGEEEEEEEE-TTSS-EEEEEEEEETTEEEET-EEEEEEEE-TTT-SEEEEEEEEE-PPPPTT-PPP--S-HHHHHHHHHHHTGGG--SEEPPPEEEEE--SSTTS--EEEEEEEEEE--TTS-EEEEEEE-TTT--EEEEEE----EEEEEE-EEEE-GGG---BTTB--EEEE--S-EEEETTS-EEE--TTSEEEEEE---S---EEE-S-BTTB-------

Solvent-accessible surface area (backbone atoms only — not comparable to full-atom values): 18424 Å² total; per-residue (Å²): 132,92,86,81,87,87,86,85,82,91,78,86,80,82,80,80,81,76,78,80,75,71,75,81,70,68,80,82,77,80,88,64,60,48,73,69,56,29,51,53,50,46,54,59,46,37,76,75,38,74,62,48,45,79,49,69,53,82,49,52,33,40,38,38,30,75,40,75,77,29,64,21,94,39,60,65,50,5,49,53,50,32,31,75,74,49,28,46,68,75,32,41,55,54,84,28,52,44,82,74,51,75,46,63,45,96,84,62,73,32,38,38,44,35,25,35,38,30,59,95,85,32,42,34,50,90,30,39,34,40,40,35,30,29,64,35,90,87,78,63,39,19,16,29,41,35,38,38,34,39,63,59,50,80,33,98,85,54,70,74,58,78,69,56,51,45,68,56,48,37,51,49,48,49,60,75,46,55,87,73,67,61,82,40,69,54,72,32,42,69,30,29,45,41,35,74,30,82,84,53,66,32,43,56,28,28,41,26,42,39,33,25,87,50,85,93,61,62,42,37,33,39,33,31,26,35,31,59,81,57,49,79,77,47,78,43,78,65,63,53,77,43,62,48,71,51,67,42,69,43,77,40,57,51,94,91,42,72,69,39,99,92,39,62,55,43,85,37,62,41,38,44,21,43,38,28,38,79,97,60,58,72,39,59,20,39,80,74,3,38,36,73,39,80,34,74,63,88,72,92,73,61,76,47,69,49,76,61,30,93,85,38,78,79,80,79,89,73,128

Mean predicted aligned error: 14.9 Å

Foldseek 3Di:
DDDDDDDDDDDDDDDDPPPPPDPPPFPDFDAWQDPVNLVVLVVVQCVVPVQWDWDADQQRKIKIARDFRAFDQDQVRQVVVCQCRPVSNSRDHPVQWDWPDKDADPVNQWIKTWTWGATPNATAPPKIKIWIWGQDPPPRTITTGMIMIQDAHADPVGEDGQPDDQVRLQVLVCVVCVVLVFPDKDGWGWHWYGRRGPPDHIYIWTWMWTFDVPPVSGFIKIFTAHRHPRDGPDIDTPFDWDWDKDFDWDWAFPPPDDDDPVGHTDIATDFQWKKDWDVGFIDGGHPRRIDTTTDRDDDDTDIDIDQDGPPGDDDDPDD

pLDDT: mean 81.49, std 17.53, range [31.08, 98.19]